Protein AF-A0A821JCV1-F1 (afdb_monomer)

pLDDT: mean 88.04, std 9.83, range [36.09, 97.56]

Secondary structure (DSSP, 8-state):
----TT-HHHHHHHHHHTHHHHHHHHHHHHHT-S---EE--EEESSSHIIIIIHHHHHHHHHHH-TTSEEEEEEEEPPTT-SSTTHHHHHHHHHHHHHHH-SEEEEEEHHHHHHHHHHHHHHTT------HHHHHHHHHHHHHHHHS-S-SSTT---HHHHHHHHH--STT--EE----S----TTTGGG----HHHHHHHHHHHHHTT-SSSSS--TT--GGG-S--BS--------SS----HHHHHHHH--GGGB-TTT--

Structure (mmCIF, N/CA/C/O backbone):
data_AF-A0A821JCV1-F1
#
_entry.id   AF-A0A821JCV1-F1
#
loop_
_atom_site.group_PDB
_atom_site.id
_atom_site.type_symbol
_atom_site.label_atom_id
_atom_site.label_alt_id
_atom_site.label_comp_id
_atom_site.label_asym_id
_atom_site.label_entity_id
_atom_site.label_seq_id
_atom_site.pdbx_PDB_ins_code
_atom_site.Cartn_x
_atom_site.Cartn_y
_atom_site.Cartn_z
_atom_site.occupancy
_atom_site.B_iso_or_equiv
_atom_site.auth_seq_id
_atom_site.auth_comp_id
_atom_site.auth_a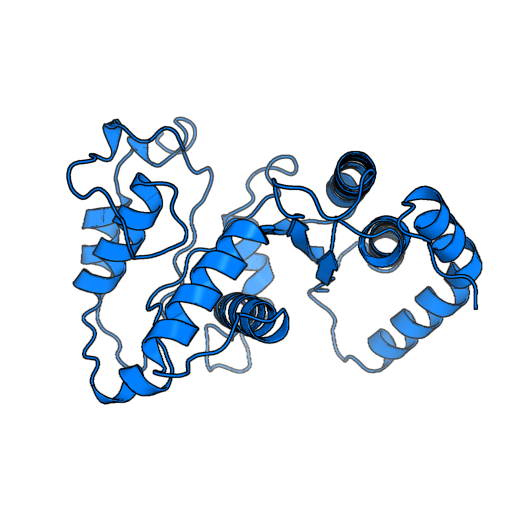sym_id
_atom_site.auth_atom_id
_atom_site.pdbx_PDB_model_num
ATOM 1 N N . ARG A 1 1 ? 26.157 -0.745 -14.560 1.00 48.41 1 ARG A N 1
ATOM 2 C CA . ARG A 1 1 ? 24.731 -0.848 -14.165 1.00 48.41 1 ARG A CA 1
ATOM 3 C C . ARG A 1 1 ? 24.144 0.552 -14.237 1.00 48.41 1 ARG A C 1
ATOM 5 O O . ARG A 1 1 ? 24.613 1.410 -13.504 1.00 48.41 1 ARG A O 1
ATOM 12 N N . LEU A 1 2 ? 23.232 0.806 -15.174 1.00 64.94 2 LEU A N 1
ATOM 13 C CA . LEU A 1 2 ? 22.561 2.102 -15.301 1.00 64.94 2 LEU A CA 1
ATOM 14 C C . LEU A 1 2 ? 21.394 2.114 -14.309 1.00 64.94 2 LEU A C 1
ATOM 16 O O . LEU A 1 2 ? 20.530 1.246 -14.372 1.00 64.94 2 LEU A O 1
ATOM 20 N N . GLY A 1 3 ? 21.417 3.032 -13.346 1.00 78.25 3 GLY A N 1
ATOM 21 C CA . GLY A 1 3 ? 20.267 3.279 -12.477 1.00 78.25 3 GLY A CA 1
ATOM 22 C C . GLY A 1 3 ? 19.250 4.175 -13.181 1.00 78.25 3 GLY A C 1
ATOM 23 O O . GLY A 1 3 ? 19.616 4.949 -14.061 1.00 78.25 3 GLY A O 1
ATOM 24 N N . SER A 1 4 ? 17.985 4.127 -12.763 1.00 84.31 4 SER A N 1
ATOM 25 C CA . SER A 1 4 ? 16.915 4.935 -13.370 1.00 84.31 4 SER A CA 1
ATOM 26 C C . SER A 1 4 ? 16.996 6.434 -13.041 1.00 84.31 4 SER A C 1
ATOM 28 O O . SER A 1 4 ? 16.171 7.205 -13.518 1.00 84.31 4 SER A O 1
ATOM 30 N N . GLY A 1 5 ? 17.954 6.866 -12.208 1.00 87.19 5 GLY A N 1
ATOM 31 C CA . GLY A 1 5 ? 18.275 8.284 -11.983 1.00 87.19 5 GLY A CA 1
ATOM 32 C C . GLY A 1 5 ? 17.097 9.146 -11.522 1.00 87.19 5 GLY A C 1
ATOM 33 O O . GLY A 1 5 ? 16.984 10.293 -11.937 1.00 87.19 5 GLY A O 1
ATOM 34 N N . ASN A 1 6 ? 16.187 8.584 -10.722 1.00 91.19 6 ASN A N 1
ATOM 35 C CA . ASN A 1 6 ? 14.926 9.217 -10.321 1.00 91.19 6 ASN A CA 1
ATOM 36 C C . ASN A 1 6 ? 13.989 9.643 -11.469 1.00 91.19 6 ASN A C 1
ATOM 38 O O . ASN A 1 6 ? 13.057 10.404 -11.240 1.00 91.19 6 ASN A O 1
ATOM 42 N N . ASN A 1 7 ? 14.186 9.119 -12.678 1.00 94.25 7 ASN A N 1
ATOM 43 C CA . ASN A 1 7 ? 13.380 9.419 -13.854 1.00 94.25 7 ASN A CA 1
ATOM 44 C C . ASN A 1 7 ? 12.492 8.221 -14.223 1.00 94.25 7 ASN A C 1
ATOM 46 O O . ASN A 1 7 ? 12.998 7.143 -14.549 1.00 94.25 7 ASN A O 1
ATOM 50 N N . TRP A 1 8 ? 11.174 8.431 -14.202 1.00 96.88 8 TRP A N 1
ATOM 51 C CA . TRP A 1 8 ? 10.179 7.422 -14.566 1.00 96.88 8 TRP A CA 1
ATOM 52 C C . TRP A 1 8 ? 10.407 6.823 -15.959 1.00 96.88 8 TRP A C 1
ATOM 54 O O . TRP A 1 8 ? 10.463 5.605 -16.094 1.00 96.88 8 TRP A O 1
ATOM 64 N N . ALA A 1 9 ? 10.634 7.651 -16.983 1.00 96.00 9 ALA A N 1
ATOM 65 C CA . ALA A 1 9 ? 10.794 7.183 -18.361 1.00 96.00 9 ALA A CA 1
ATOM 66 C C . ALA A 1 9 ? 12.046 6.313 -18.534 1.00 96.00 9 ALA A C 1
ATOM 68 O O . ALA A 1 9 ? 12.041 5.342 -19.290 1.00 96.00 9 ALA A O 1
ATOM 69 N N . CYS A 1 10 ? 13.119 6.632 -17.802 1.00 95.31 10 CYS A N 1
ATOM 70 C CA . CYS A 1 10 ? 14.311 5.789 -17.772 1.00 95.31 10 CYS A CA 1
ATOM 71 C C . CYS A 1 10 ? 14.013 4.444 -17.101 1.00 95.31 10 CYS A C 1
ATOM 73 O O . CYS A 1 10 ? 14.400 3.412 -17.638 1.00 95.31 10 CYS A O 1
ATOM 75 N N . GLY A 1 11 ? 13.287 4.443 -15.978 1.00 95.69 11 GLY A N 1
ATOM 76 C CA . GLY A 1 11 ? 12.852 3.214 -15.313 1.00 95.69 11 GLY A CA 1
ATOM 77 C C . GLY A 1 11 ? 11.980 2.330 -16.199 1.00 95.69 11 GLY A C 1
ATOM 78 O O . GLY A 1 11 ? 12.274 1.147 -16.337 1.00 95.69 11 GLY A O 1
ATOM 79 N N . TYR A 1 12 ? 10.977 2.915 -16.849 1.00 96.50 12 TYR A N 1
ATOM 80 C CA . TYR A 1 12 ? 10.061 2.208 -17.742 1.00 96.50 12 TYR A CA 1
ATOM 81 C C . TYR A 1 12 ? 10.798 1.610 -18.951 1.00 96.50 12 TYR A C 1
ATOM 83 O O . TYR A 1 12 ? 10.677 0.423 -19.240 1.00 96.50 12 TYR A O 1
ATOM 91 N N . ARG A 1 13 ? 11.678 2.392 -19.596 1.00 96.06 13 ARG A N 1
ATOM 92 C CA . ARG A 1 13 ? 12.544 1.903 -20.683 1.00 96.06 13 ARG A CA 1
ATOM 93 C C . ARG A 1 13 ? 13.507 0.806 -20.222 1.00 96.06 13 ARG A C 1
ATOM 95 O O . ARG A 1 13 ? 13.770 -0.131 -20.964 1.00 96.06 13 ARG A O 1
ATOM 102 N N . ASN A 1 14 ? 14.078 0.924 -19.026 1.00 94.25 14 ASN A N 1
ATOM 103 C CA . ASN A 1 14 ? 14.944 -0.123 -18.483 1.00 94.25 14 ASN A CA 1
ATOM 104 C C . ASN A 1 14 ? 14.154 -1.410 -18.212 1.00 94.25 14 ASN A C 1
ATOM 106 O O . ASN A 1 14 ? 14.716 -2.491 -18.357 1.00 94.25 14 ASN A O 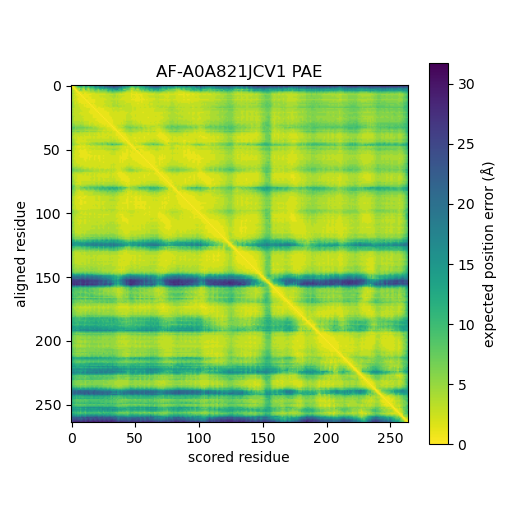1
ATOM 110 N N . GLY A 1 15 ? 12.872 -1.289 -17.851 1.00 93.62 15 GLY A N 1
ATOM 111 C CA . GLY A 1 15 ? 11.939 -2.407 -17.749 1.00 93.62 15 GLY A CA 1
ATOM 112 C C . GLY A 1 15 ? 11.782 -3.142 -19.067 1.00 93.62 15 GLY A C 1
ATOM 113 O O . GLY A 1 15 ? 12.030 -4.341 -19.100 1.00 93.62 15 GLY A O 1
ATOM 114 N N . SER A 1 16 ? 11.500 -2.428 -20.159 1.00 94.38 16 SER A N 1
ATOM 115 C CA . SER A 1 16 ? 11.351 -3.069 -21.471 1.00 94.38 16 SER A CA 1
ATOM 116 C C . SER A 1 16 ? 12.636 -3.714 -21.988 1.00 94.38 16 SER A C 1
ATOM 118 O O . SER A 1 16 ? 12.606 -4.788 -22.576 1.00 94.38 16 SER A O 1
ATOM 120 N N . LEU A 1 17 ? 13.800 -3.128 -21.699 1.00 94.75 17 LEU A N 1
ATOM 121 C CA . LEU A 1 17 ? 15.091 -3.753 -22.017 1.00 94.75 17 LEU A CA 1
ATOM 122 C C . LEU A 1 17 ? 15.371 -5.026 -21.200 1.00 94.75 17 LEU A C 1
ATOM 124 O O . LEU A 1 17 ? 16.215 -5.827 -21.596 1.00 94.75 17 LEU A O 1
ATOM 128 N N . ALA A 1 18 ? 14.716 -5.191 -20.051 1.00 94.25 18 ALA A N 1
ATOM 129 C CA . ALA A 1 18 ? 14.882 -6.325 -19.148 1.00 94.25 18 ALA A CA 1
ATOM 130 C C . ALA A 1 18 ? 13.646 -7.241 -19.104 1.00 94.25 18 ALA A C 1
ATOM 132 O O . ALA A 1 18 ? 13.594 -8.117 -18.241 1.00 94.25 18 ALA A O 1
ATOM 133 N N . GLU A 1 19 ? 12.682 -7.060 -20.011 1.00 95.62 19 GLU A N 1
ATOM 134 C CA . GLU A 1 19 ? 11.382 -7.740 -20.007 1.00 95.62 19 GLU A CA 1
ATOM 135 C C . GLU A 1 19 ? 11.534 -9.261 -19.938 1.00 95.62 19 GLU A C 1
ATOM 137 O O . GLU A 1 19 ? 10.986 -9.898 -19.043 1.00 95.62 19 GLU A O 1
ATOM 142 N N . GLU A 1 20 ? 12.366 -9.838 -20.808 1.00 96.50 20 GLU A N 1
ATOM 143 C CA . GLU A 1 20 ? 12.607 -11.283 -20.838 1.00 96.50 20 GLU A CA 1
ATOM 144 C C . GLU A 1 20 ? 13.161 -11.799 -19.500 1.00 96.50 20 GLU A C 1
ATOM 146 O O . GLU A 1 20 ? 12.716 -12.824 -18.990 1.00 96.50 20 GLU A O 1
ATOM 151 N N . ASN A 1 21 ? 14.076 -11.058 -18.869 1.00 96.31 21 ASN A N 1
ATOM 152 C CA . ASN A 1 21 ? 14.620 -11.435 -17.562 1.00 96.31 21 ASN A CA 1
ATOM 153 C C . ASN A 1 21 ? 13.561 -11.347 -16.453 1.00 96.31 21 ASN A C 1
ATOM 155 O O . ASN A 1 21 ? 13.543 -12.190 -15.553 1.00 96.31 21 ASN A O 1
ATOM 159 N N . ILE A 1 22 ? 12.692 -10.333 -16.509 1.00 94.88 22 ILE A N 1
ATOM 160 C CA . ILE A 1 22 ? 11.586 -10.142 -15.563 1.00 94.88 22 ILE A CA 1
ATOM 161 C C . ILE A 1 22 ? 10.587 -11.293 -15.704 1.00 94.88 22 ILE A C 1
ATOM 163 O O . ILE A 1 22 ? 10.278 -11.948 -14.710 1.00 94.88 22 ILE A O 1
ATOM 167 N N . LEU A 1 23 ? 10.136 -11.582 -16.928 1.00 96.75 23 LEU A N 1
ATOM 168 C CA . LEU A 1 23 ? 9.178 -12.649 -17.216 1.00 96.75 23 LEU A CA 1
ATOM 169 C C . LEU A 1 23 ? 9.748 -14.030 -16.896 1.00 96.75 23 LEU A C 1
ATOM 171 O O . LEU A 1 23 ? 9.056 -14.837 -16.289 1.00 96.75 23 LEU A O 1
ATOM 175 N N . ASN A 1 24 ? 11.016 -14.298 -17.220 1.00 97.25 24 ASN A N 1
ATOM 176 C CA . ASN A 1 24 ? 11.661 -15.561 -16.858 1.00 97.25 24 ASN A CA 1
ATOM 177 C C . ASN A 1 24 ? 11.751 -15.731 -15.337 1.00 97.25 24 ASN A C 1
ATOM 179 O O . ASN A 1 24 ? 11.487 -16.817 -14.825 1.00 97.25 24 ASN A O 1
ATOM 183 N N . SER A 1 25 ? 12.063 -14.659 -14.601 1.00 96.25 25 SER A N 1
ATOM 184 C CA . SER A 1 25 ? 12.076 -14.695 -13.133 1.00 96.25 25 SER A CA 1
ATOM 185 C C . SER A 1 25 ? 10.676 -14.924 -12.564 1.00 96.25 25 SER A C 1
ATOM 187 O O . SER A 1 25 ? 10.523 -15.708 -11.632 1.00 96.25 25 SER A O 1
ATOM 189 N N . LEU A 1 26 ? 9.656 -14.269 -13.130 1.00 95.12 26 LEU A N 1
ATOM 190 C CA . LEU A 1 26 ? 8.260 -14.459 -12.744 1.00 95.12 26 LEU A CA 1
ATOM 191 C C . LEU A 1 26 ? 7.828 -15.907 -12.992 1.00 95.12 26 LEU A C 1
ATOM 193 O O . LEU A 1 26 ? 7.436 -16.579 -12.047 1.00 95.12 26 LEU A O 1
ATOM 197 N N . ARG A 1 27 ? 7.972 -16.410 -14.224 1.00 95.88 27 ARG A N 1
ATOM 198 C CA . ARG A 1 27 ? 7.624 -17.786 -14.614 1.00 95.88 27 ARG A CA 1
ATOM 199 C C . ARG A 1 27 ? 8.306 -18.817 -13.733 1.00 95.88 27 ARG A C 1
ATOM 201 O O . ARG A 1 27 ? 7.635 -19.720 -13.254 1.00 95.88 27 ARG A O 1
ATOM 208 N N . TRP A 1 28 ? 9.591 -18.625 -13.431 1.00 96.56 28 TRP A N 1
ATOM 209 C CA . TRP A 1 28 ? 10.306 -19.499 -12.508 1.00 96.56 28 TRP A CA 1
ATOM 210 C C . TRP A 1 28 ? 9.614 -19.564 -11.141 1.00 96.56 28 TRP A C 1
ATOM 212 O O . TRP A 1 28 ? 9.403 -20.654 -10.626 1.00 96.56 28 TRP A O 1
ATOM 222 N N . GLN A 1 29 ? 9.190 -18.433 -10.564 1.00 94.50 29 GLN A N 1
ATOM 223 C CA . GLN A 1 29 ? 8.441 -18.447 -9.296 1.00 94.50 29 GLN A CA 1
ATOM 224 C C . GLN A 1 29 ? 7.062 -19.106 -9.443 1.00 94.50 29 GLN A C 1
ATOM 226 O O . GLN A 1 29 ? 6.638 -19.831 -8.546 1.00 94.50 29 GLN A O 1
ATOM 231 N N . LEU A 1 30 ? 6.370 -18.873 -10.562 1.00 93.69 30 LEU A N 1
ATOM 232 C CA . LEU A 1 30 ? 5.050 -19.454 -10.827 1.00 93.69 30 LEU A CA 1
ATOM 233 C C . LEU A 1 30 ? 5.110 -20.979 -10.969 1.00 93.69 30 LEU A C 1
ATOM 235 O O . LEU A 1 30 ? 4.241 -21.661 -10.444 1.00 93.69 30 LEU A O 1
ATOM 239 N N . GLU A 1 31 ? 6.143 -21.518 -11.619 1.00 94.94 31 GLU A N 1
ATOM 240 C CA . GLU A 1 31 ? 6.358 -22.966 -11.771 1.00 94.94 31 GLU A CA 1
ATOM 241 C C . GLU A 1 31 ? 6.631 -23.672 -10.434 1.00 94.94 31 GLU A C 1
ATOM 243 O O . GLU A 1 31 ? 6.354 -24.862 -10.300 1.00 94.94 31 GLU A O 1
ATOM 248 N N . HIS A 1 32 ? 7.151 -22.948 -9.438 1.00 94.25 32 HIS A N 1
ATOM 249 C CA . HIS A 1 32 ? 7.381 -23.472 -8.086 1.00 94.25 32 HIS A CA 1
ATOM 250 C C . HIS A 1 32 ? 6.154 -23.346 -7.172 1.00 94.25 32 HIS A C 1
ATOM 252 O O . HIS A 1 32 ? 6.185 -23.843 -6.045 1.00 94.25 32 HIS A O 1
ATOM 258 N N . ALA A 1 33 ? 5.092 -22.674 -7.618 1.00 89.50 33 ALA A N 1
ATOM 259 C CA . ALA A 1 33 ? 3.869 -22.501 -6.854 1.00 89.50 33 ALA A CA 1
ATOM 260 C C . ALA A 1 33 ? 2.789 -23.475 -7.341 1.00 89.50 33 ALA A C 1
ATOM 262 O O . ALA A 1 33 ? 2.448 -23.499 -8.519 1.00 89.50 33 ALA A O 1
ATOM 263 N N . ASP A 1 34 ? 2.171 -24.218 -6.419 1.00 89.44 34 ASP A N 1
ATOM 264 C CA . ASP A 1 34 ? 1.049 -25.108 -6.760 1.00 89.44 34 ASP A CA 1
ATOM 265 C C . ASP A 1 34 ? -0.159 -24.325 -7.308 1.00 89.44 34 ASP A C 1
ATOM 267 O O . ASP A 1 34 ? -0.926 -24.821 -8.136 1.00 89.44 34 ASP A O 1
ATOM 271 N N . ARG A 1 35 ? -0.350 -23.091 -6.820 1.00 85.56 35 ARG A N 1
ATOM 272 C CA . ARG A 1 35 ? -1.427 -22.182 -7.220 1.00 85.56 35 ARG A CA 1
ATOM 273 C C . ARG A 1 35 ? -1.082 -20.733 -6.877 1.00 85.56 35 ARG A C 1
ATOM 275 O O . ARG A 1 35 ? -0.617 -20.452 -5.776 1.00 85.56 35 ARG A O 1
ATOM 282 N N . VAL A 1 36 ? -1.388 -19.809 -7.791 1.00 88.38 36 VAL A N 1
ATOM 283 C CA . VAL A 1 36 ? -1.172 -18.364 -7.606 1.00 88.38 36 VAL A CA 1
ATOM 284 C C . VAL A 1 36 ? -2.485 -17.604 -7.750 1.00 88.38 36 VAL A C 1
ATOM 286 O O . VAL A 1 36 ? -2.985 -17.390 -8.854 1.00 88.38 36 VAL A O 1
ATOM 289 N N . ASP A 1 37 ? -3.037 -17.182 -6.615 1.00 85.75 37 ASP A N 1
ATOM 290 C CA . ASP A 1 37 ? -4.314 -16.460 -6.562 1.00 85.75 37 ASP A CA 1
ATOM 291 C C . ASP A 1 37 ? -4.150 -14.940 -6.603 1.00 85.75 37 ASP A C 1
ATOM 293 O O . ASP A 1 37 ? -4.924 -14.240 -7.261 1.00 85.75 37 ASP A O 1
ATOM 297 N N . THR A 1 38 ? -3.138 -14.431 -5.902 1.00 89.31 38 THR A N 1
ATOM 298 C CA . THR A 1 38 ? -2.909 -12.998 -5.723 1.00 89.31 38 THR A CA 1
ATOM 299 C C . THR A 1 38 ? -1.419 -12.710 -5.803 1.00 89.31 38 THR A C 1
ATOM 301 O O . THR A 1 38 ? -0.615 -13.400 -5.176 1.00 89.31 38 THR A O 1
ATOM 304 N N . ILE A 1 39 ? -1.049 -11.662 -6.533 1.00 93.31 39 ILE A N 1
ATOM 305 C CA . ILE A 1 39 ? 0.306 -11.108 -6.531 1.00 93.31 39 ILE A CA 1
ATOM 306 C C . ILE A 1 39 ? 0.259 -9.749 -5.837 1.00 93.31 39 ILE A C 1
ATOM 308 O O . ILE A 1 39 ? -0.679 -8.971 -6.024 1.00 93.31 39 ILE A O 1
ATOM 312 N N . LEU A 1 40 ? 1.283 -9.482 -5.021 1.00 94.19 40 LEU A N 1
ATOM 313 C CA . LEU A 1 40 ? 1.371 -8.316 -4.143 1.00 94.19 40 LEU A CA 1
ATOM 314 C C . LEU A 1 40 ? 2.585 -7.437 -4.492 1.00 94.19 40 LEU A C 1
ATOM 316 O O . LEU A 1 40 ? 3.577 -7.456 -3.758 1.00 94.19 40 LEU A O 1
ATOM 320 N N . PRO A 1 41 ? 2.576 -6.690 -5.613 1.00 95.94 41 PRO A N 1
ATOM 321 C CA . PRO A 1 41 ? 3.671 -5.780 -5.928 1.00 95.94 41 PRO A CA 1
ATOM 322 C C . PRO A 1 41 ? 3.759 -4.670 -4.875 1.00 95.94 41 PRO A C 1
ATOM 324 O O . PRO A 1 41 ? 2.747 -4.082 -4.505 1.00 95.94 41 PRO A O 1
ATOM 327 N N . ILE A 1 42 ? 4.966 -4.349 -4.409 1.00 96.44 42 ILE A N 1
ATOM 328 C CA . ILE A 1 42 ? 5.211 -3.249 -3.465 1.00 96.44 42 ILE A CA 1
ATOM 329 C C . ILE A 1 42 ? 6.179 -2.271 -4.119 1.00 96.44 42 ILE A C 1
ATOM 331 O O . ILE A 1 42 ? 7.287 -2.655 -4.498 1.00 96.44 42 ILE A O 1
ATOM 335 N N . LEU A 1 43 ? 5.774 -1.009 -4.257 1.00 96.00 43 LEU A N 1
ATOM 336 C CA . LEU A 1 43 ? 6.556 -0.005 -4.973 1.00 96.00 43 LEU A CA 1
ATOM 337 C C . LEU A 1 43 ? 6.457 1.394 -4.357 1.00 96.00 43 LEU A C 1
ATOM 339 O O . LEU A 1 43 ? 5.478 1.755 -3.710 1.00 96.00 43 LEU A O 1
ATOM 343 N N . SER A 1 44 ? 7.497 2.199 -4.573 1.00 95.75 44 SER A N 1
ATOM 344 C CA . SER A 1 44 ? 7.533 3.615 -4.193 1.00 95.75 44 SER A CA 1
ATOM 345 C C . SER A 1 44 ? 7.297 4.495 -5.414 1.00 95.75 44 SER A C 1
ATOM 347 O O . SER A 1 44 ? 7.892 4.267 -6.469 1.00 95.75 44 SER A O 1
ATOM 349 N N . LEU A 1 45 ? 6.475 5.531 -5.252 1.00 96.00 45 LEU A N 1
ATOM 350 C CA . LEU A 1 45 ? 6.141 6.474 -6.319 1.00 96.00 45 LEU A CA 1
ATOM 351 C C . LEU A 1 45 ? 7.192 7.582 -6.515 1.00 96.00 45 LEU A C 1
ATOM 353 O O . LEU A 1 45 ? 7.208 8.238 -7.556 1.00 96.00 45 LEU A O 1
ATOM 357 N N . ALA A 1 46 ? 8.084 7.791 -5.541 1.00 91.44 46 ALA A N 1
ATOM 358 C CA . ALA A 1 46 ? 9.024 8.913 -5.538 1.00 91.44 46 ALA A CA 1
ATOM 359 C C . ALA A 1 46 ? 10.155 8.760 -6.572 1.00 91.44 46 ALA A C 1
ATOM 361 O O . ALA A 1 46 ? 10.463 9.685 -7.329 1.00 91.44 46 ALA A O 1
ATOM 362 N N . GLY A 1 47 ? 10.795 7.587 -6.598 1.00 90.62 47 GLY A N 1
ATOM 363 C CA . GLY A 1 47 ? 12.008 7.316 -7.379 1.00 90.62 47 GLY A CA 1
ATOM 364 C C . GLY A 1 47 ? 11.731 6.662 -8.730 1.00 90.62 47 GLY A C 1
ATOM 365 O O . GLY A 1 47 ? 10.688 6.065 -8.935 1.00 90.62 47 GLY A O 1
ATOM 366 N N . GLY A 1 48 ? 12.690 6.700 -9.657 1.00 89.81 48 GLY A N 1
ATOM 367 C CA . GLY A 1 48 ? 12.504 6.250 -11.049 1.00 89.81 48 GLY A CA 1
ATOM 368 C C . GLY A 1 48 ? 12.446 4.729 -11.226 1.00 89.81 48 GLY A C 1
ATOM 369 O O . GLY A 1 48 ? 11.819 4.239 -12.158 1.00 89.81 48 GLY A O 1
ATOM 370 N N . THR A 1 49 ? 13.082 3.968 -10.332 1.00 94.31 49 THR A N 1
ATOM 371 C CA . THR A 1 49 ? 13.034 2.498 -10.364 1.00 94.31 49 THR A CA 1
ATOM 372 C C . THR A 1 49 ? 11.715 1.984 -9.796 1.00 94.31 49 THR A C 1
ATOM 374 O O . THR A 1 49 ? 11.004 1.263 -10.480 1.00 94.31 49 THR A O 1
ATOM 377 N N . GLY A 1 50 ? 11.349 2.388 -8.574 1.00 93.19 50 GLY A N 1
ATOM 378 C CA . GLY A 1 50 ? 10.086 1.961 -7.961 1.00 93.19 50 GLY A CA 1
ATOM 379 C C . GLY A 1 50 ? 8.866 2.382 -8.782 1.00 93.19 50 GLY A C 1
ATOM 380 O O . GLY A 1 50 ? 7.952 1.590 -8.961 1.00 93.19 50 GLY A O 1
ATOM 381 N N . SER A 1 51 ? 8.895 3.591 -9.343 1.00 94.94 51 SER A N 1
ATOM 382 C CA . SER A 1 51 ? 7.792 4.141 -10.129 1.00 94.94 51 SER A CA 1
ATOM 383 C C . SER A 1 51 ? 7.778 3.583 -11.564 1.00 94.94 51 SER A C 1
ATOM 385 O O . SER A 1 51 ? 6.894 2.812 -11.918 1.00 94.94 51 SER A O 1
ATOM 387 N N . GLY A 1 52 ? 8.796 3.892 -12.375 1.00 96.38 52 GLY A N 1
ATOM 388 C CA . GLY A 1 52 ? 8.853 3.552 -13.801 1.00 96.38 52 GLY A CA 1
ATOM 389 C C . GLY A 1 52 ? 9.043 2.068 -14.092 1.00 96.38 52 GLY A C 1
ATOM 390 O O . GLY A 1 52 ? 8.241 1.477 -14.809 1.00 96.38 52 GLY A O 1
ATOM 391 N N . LEU A 1 53 ? 10.088 1.454 -13.524 1.00 96.25 53 LEU A N 1
ATOM 392 C CA . LEU A 1 53 ? 10.304 0.011 -13.686 1.00 96.25 53 LEU A CA 1
ATOM 393 C C . LEU A 1 53 ? 9.193 -0.777 -12.977 1.00 96.25 53 LEU A C 1
ATOM 395 O O . LEU A 1 53 ? 8.705 -1.753 -13.532 1.00 96.25 53 LEU A O 1
ATOM 399 N N . GLY A 1 54 ? 8.766 -0.345 -11.785 1.00 96.56 54 GLY A N 1
ATOM 400 C CA . GLY A 1 54 ? 7.673 -0.993 -11.057 1.00 96.56 54 GLY A CA 1
ATOM 401 C C . GLY A 1 54 ? 6.350 -0.985 -11.826 1.00 96.56 54 GLY A C 1
ATOM 402 O O . GLY A 1 54 ? 5.713 -2.028 -11.913 1.00 96.56 54 GLY A O 1
ATOM 403 N N . ALA A 1 55 ? 5.971 0.141 -12.443 1.00 97.31 55 ALA A N 1
ATOM 404 C CA . ALA A 1 55 ? 4.789 0.217 -13.305 1.00 97.31 55 ALA A CA 1
ATOM 405 C C . ALA A 1 55 ? 4.866 -0.793 -14.458 1.00 97.31 55 ALA A C 1
ATOM 407 O O . ALA A 1 55 ? 3.932 -1.565 -14.648 1.00 97.31 55 ALA A O 1
ATOM 408 N N . TYR A 1 56 ? 6.002 -0.835 -15.162 1.00 97.44 56 TYR A N 1
ATOM 409 C CA . TYR A 1 56 ? 6.213 -1.765 -16.270 1.00 97.44 56 TYR A CA 1
ATOM 410 C C . TYR A 1 56 ? 6.139 -3.233 -15.826 1.00 97.44 56 TYR A C 1
ATOM 412 O O . TYR A 1 56 ? 5.483 -4.049 -16.461 1.00 97.44 56 TYR A O 1
ATOM 420 N N . VAL A 1 57 ? 6.753 -3.576 -14.688 1.00 97.19 57 VAL A N 1
ATOM 421 C CA . VAL A 1 57 ? 6.679 -4.936 -14.130 1.00 97.19 57 VAL A CA 1
ATOM 422 C C . VAL A 1 57 ? 5.231 -5.330 -13.832 1.00 97.19 57 VAL A C 1
ATOM 424 O O . VAL A 1 57 ? 4.841 -6.452 -14.136 1.00 97.19 57 VAL A O 1
ATOM 427 N N . VAL A 1 58 ? 4.423 -4.430 -13.261 1.00 97.38 58 VAL A N 1
ATOM 428 C CA . VAL A 1 58 ? 3.005 -4.714 -12.976 1.00 97.38 58 VAL A CA 1
ATOM 429 C C . VAL A 1 58 ? 2.206 -4.941 -14.263 1.00 97.38 58 VAL A C 1
ATOM 431 O O . VAL A 1 58 ? 1.325 -5.798 -14.274 1.00 97.38 58 VAL A O 1
ATOM 434 N N . GLU A 1 59 ? 2.524 -4.231 -15.347 1.00 97.25 59 GLU A N 1
ATOM 435 C CA . GLU A 1 59 ? 1.937 -4.473 -16.674 1.00 97.25 59 GLU A CA 1
ATOM 436 C C . GLU A 1 59 ? 2.299 -5.856 -17.209 1.00 97.25 59 GLU A C 1
ATOM 438 O O . GLU A 1 59 ? 1.402 -6.640 -17.503 1.00 97.25 59 GLU A O 1
ATOM 443 N N . CYS A 1 60 ? 3.587 -6.211 -17.214 1.00 96.44 60 CYS A N 1
ATOM 444 C CA . CYS A 1 60 ? 4.031 -7.540 -17.636 1.00 96.44 60 CYS A CA 1
ATOM 445 C C . CYS A 1 60 ? 3.371 -8.660 -16.819 1.00 96.44 60 CYS A C 1
ATOM 447 O O . CYS A 1 60 ? 2.976 -9.686 -17.367 1.00 96.44 60 CYS A O 1
ATOM 449 N N . VAL A 1 61 ? 3.231 -8.473 -15.500 1.00 96.31 61 VAL A N 1
ATOM 450 C CA . VAL A 1 61 ? 2.548 -9.443 -14.633 1.00 96.31 61 VAL A CA 1
ATOM 451 C C . VAL A 1 61 ? 1.069 -9.559 -15.003 1.00 96.31 61 VAL A C 1
ATOM 453 O O . VAL A 1 61 ? 0.548 -10.672 -15.029 1.00 96.31 61 VAL A O 1
ATOM 456 N N . ARG A 1 62 ? 0.382 -8.446 -15.293 1.00 95.94 62 ARG A N 1
ATOM 457 C CA . ARG A 1 62 ? -1.020 -8.472 -15.735 1.00 95.94 62 ARG A CA 1
ATOM 458 C C . ARG A 1 62 ? -1.178 -9.212 -17.064 1.00 95.94 62 ARG A C 1
ATOM 460 O O . ARG A 1 62 ? -2.129 -9.980 -17.198 1.00 95.94 62 ARG A O 1
ATOM 467 N N . ASP A 1 63 ? -0.266 -9.000 -18.005 1.00 95.56 63 ASP A N 1
ATOM 468 C CA . ASP A 1 63 ? -0.307 -9.649 -19.317 1.00 95.56 63 ASP A CA 1
ATOM 469 C C . ASP A 1 63 ? -0.055 -11.163 -19.215 1.00 95.56 63 ASP A C 1
ATOM 471 O O . ASP A 1 63 ? -0.760 -11.952 -19.846 1.00 95.56 63 ASP A O 1
ATOM 475 N N . GLU A 1 64 ? 0.894 -11.586 -18.373 1.00 94.81 64 GLU A N 1
ATOM 476 C CA . GLU A 1 64 ? 1.210 -13.004 -18.150 1.00 94.81 64 GLU A CA 1
ATOM 477 C C . GLU A 1 64 ? 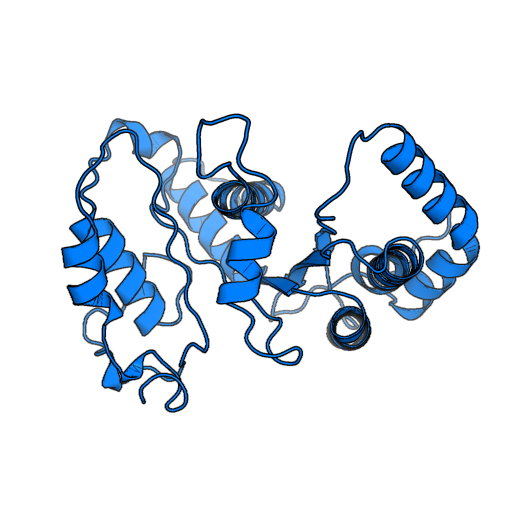0.130 -13.719 -17.311 1.00 94.81 64 GLU A C 1
ATOM 479 O O . GLU A 1 64 ? -0.187 -14.887 -17.545 1.00 94.81 64 GLU A O 1
ATOM 484 N N . LEU A 1 65 ? -0.465 -13.021 -16.334 1.00 93.44 65 LEU A N 1
ATOM 485 C CA . LEU A 1 65 ? -1.455 -13.555 -15.393 1.00 93.44 65 LEU A CA 1
ATOM 486 C C . LEU A 1 65 ? -2.750 -12.726 -15.378 1.00 93.44 65 LEU A C 1
ATOM 488 O O . LEU A 1 65 ? -3.105 -12.117 -14.362 1.00 93.44 65 LEU A O 1
ATOM 492 N N . PRO A 1 66 ? -3.545 -12.760 -16.462 1.00 92.19 66 PRO A N 1
ATOM 493 C CA . PRO A 1 66 ? -4.729 -11.914 -16.594 1.00 92.19 66 PRO A CA 1
ATOM 494 C C . PRO A 1 66 ? -5.832 -12.238 -15.579 1.00 92.19 66 PRO A C 1
ATOM 496 O O . PRO A 1 66 ? -6.672 -11.386 -15.303 1.00 92.19 66 PRO A O 1
ATOM 499 N N . ARG A 1 67 ? -5.846 -13.457 -15.021 1.00 89.12 67 ARG A N 1
ATOM 500 C CA . ARG A 1 67 ? -6.874 -13.926 -14.072 1.00 89.12 67 ARG A CA 1
ATOM 501 C C . ARG A 1 67 ? -6.483 -13.788 -12.602 1.00 89.12 67 ARG A C 1
ATOM 503 O O . ARG A 1 67 ? -7.357 -13.916 -11.751 1.00 89.12 67 ARG A O 1
ATOM 510 N N . SER A 1 68 ? -5.202 -13.588 -12.300 1.00 90.00 68 SER A N 1
ATOM 511 C CA . SER A 1 68 ? -4.747 -13.441 -10.917 1.00 90.00 68 SER A CA 1
ATOM 512 C C . SER A 1 68 ? -5.076 -12.041 -10.408 1.00 90.00 68 SER A C 1
ATOM 514 O O . SER A 1 68 ? -5.061 -11.069 -11.170 1.00 90.00 68 SER A O 1
ATOM 516 N N . PHE A 1 69 ? -5.366 -11.935 -9.113 1.00 91.12 69 PHE A N 1
ATOM 517 C CA . PHE A 1 69 ? -5.655 -10.648 -8.495 1.00 91.12 69 PHE A CA 1
ATOM 518 C C . PHE A 1 69 ? -4.352 -9.867 -8.269 1.00 91.12 69 PHE A C 1
ATOM 520 O O . PHE A 1 69 ? -3.405 -10.398 -7.683 1.00 91.12 69 PHE A O 1
ATOM 527 N N . LEU A 1 70 ? -4.293 -8.605 -8.700 1.00 94.56 70 LEU A N 1
ATOM 528 C CA . LEU A 1 70 ? -3.148 -7.715 -8.478 1.00 94.56 70 LEU A CA 1
ATOM 529 C C . LEU A 1 70 ? -3.482 -6.639 -7.450 1.00 94.56 70 LEU A C 1
ATOM 531 O O . LEU A 1 70 ? -4.085 -5.612 -7.773 1.00 94.56 70 LEU A O 1
ATOM 535 N N . LEU A 1 71 ? -3.038 -6.869 -6.214 1.00 94.50 71 LEU A N 1
ATOM 536 C CA . LEU A 1 71 ? -3.126 -5.910 -5.117 1.00 94.50 71 LEU A CA 1
ATOM 537 C C . LEU A 1 71 ? -1.770 -5.226 -4.945 1.00 94.50 71 LEU A C 1
ATOM 539 O O . LEU A 1 71 ? -0.861 -5.760 -4.313 1.00 94.50 71 LEU A O 1
ATOM 543 N N . THR A 1 72 ? -1.636 -4.036 -5.520 1.00 96.62 72 THR A N 1
ATOM 544 C CA . THR A 1 72 ? -0.372 -3.299 -5.523 1.00 96.62 72 THR A CA 1
ATOM 545 C C . THR A 1 72 ? -0.309 -2.336 -4.342 1.00 96.62 72 THR A C 1
ATOM 547 O O . THR A 1 72 ? -1.149 -1.454 -4.188 1.00 96.62 72 THR A O 1
ATOM 550 N N . THR A 1 73 ? 0.719 -2.460 -3.515 1.00 97.19 73 THR A N 1
ATOM 551 C CA . THR A 1 73 ? 1.007 -1.516 -2.436 1.00 97.19 73 THR A CA 1
ATOM 552 C C . THR A 1 73 ? 1.879 -0.384 -2.960 1.00 97.19 73 THR A C 1
ATOM 554 O O . THR A 1 73 ? 2.991 -0.615 -3.440 1.00 97.19 73 THR A O 1
ATOM 557 N N . ILE A 1 74 ? 1.392 0.849 -2.835 1.00 97.44 74 ILE A N 1
ATOM 558 C CA . ILE A 1 74 ? 2.092 2.061 -3.251 1.00 97.44 74 ILE A CA 1
ATOM 559 C C . ILE A 1 74 ? 2.486 2.914 -2.046 1.00 97.44 74 ILE A C 1
ATOM 561 O O . ILE A 1 74 ? 1.678 3.185 -1.157 1.00 97.44 74 ILE A O 1
ATOM 565 N N . VAL A 1 75 ? 3.739 3.365 -2.045 1.00 97.19 75 VAL A N 1
ATOM 566 C CA . VAL A 1 75 ? 4.259 4.334 -1.075 1.00 97.19 75 VAL A CA 1
ATOM 567 C C . VAL A 1 75 ? 4.360 5.703 -1.741 1.00 97.19 75 VAL A C 1
ATOM 569 O O . VAL A 1 75 ? 5.189 5.916 -2.634 1.00 97.19 75 VAL A O 1
ATOM 572 N N . VAL A 1 76 ? 3.486 6.613 -1.321 1.00 96.31 76 VAL A N 1
ATOM 573 C CA . VAL A 1 76 ? 3.394 7.999 -1.790 1.00 96.31 76 VAL A CA 1
ATOM 574 C C . VAL A 1 76 ? 4.541 8.819 -1.177 1.00 96.31 76 VAL A C 1
ATOM 576 O O . VAL A 1 76 ? 4.801 8.672 0.023 1.00 96.31 76 VAL A O 1
ATOM 579 N N . PRO A 1 77 ? 5.239 9.661 -1.970 1.00 96.00 77 PRO A N 1
ATOM 580 C CA . PRO A 1 77 ? 6.339 10.495 -1.483 1.00 96.00 77 PRO A CA 1
ATOM 581 C C . PRO A 1 77 ? 5.902 11.478 -0.396 1.00 96.00 77 PRO A C 1
ATOM 583 O O . PRO A 1 77 ? 4.722 11.806 -0.284 1.00 96.00 77 PRO A O 1
ATOM 586 N N . TYR A 1 78 ? 6.872 12.028 0.337 1.00 95.62 78 TYR A N 1
ATOM 587 C CA . TYR A 1 78 ? 6.616 13.160 1.228 1.00 95.62 78 TYR A CA 1
ATOM 588 C C . TYR A 1 78 ? 6.037 14.360 0.470 1.00 95.62 78 TYR A C 1
ATOM 590 O O . TYR A 1 78 ? 6.543 14.773 -0.582 1.00 95.62 78 TYR A O 1
ATOM 598 N N . THR A 1 79 ? 5.041 14.995 1.080 1.00 92.69 79 THR A N 1
ATOM 599 C CA . THR A 1 79 ? 4.427 16.240 0.605 1.00 92.69 79 THR A CA 1
ATOM 600 C C . THR A 1 79 ? 5.452 17.376 0.541 1.00 92.69 79 THR A C 1
ATOM 602 O O . THR A 1 79 ? 5.372 18.239 -0.332 1.00 92.69 79 THR A O 1
ATOM 605 N N . SER A 1 80 ? 6.462 17.356 1.421 1.00 92.06 80 SER A N 1
ATOM 606 C CA . SER A 1 80 ? 7.574 18.316 1.418 1.00 92.06 80 SER A CA 1
ATOM 607 C C . SER A 1 80 ? 8.538 18.156 0.237 1.00 92.06 80 SER A C 1
ATOM 609 O O . SER A 1 80 ? 9.333 19.059 -0.015 1.00 92.06 80 SER A O 1
ATOM 611 N N . GLY A 1 81 ? 8.491 17.024 -0.469 1.00 88.56 81 GLY A N 1
ATOM 612 C CA . GLY A 1 81 ? 9.410 16.699 -1.555 1.00 88.56 81 GLY A CA 1
ATOM 613 C C . GLY A 1 81 ? 10.617 15.860 -1.125 1.00 88.56 81 GLY A C 1
ATOM 614 O O . GLY A 1 81 ? 11.310 16.180 -0.164 1.00 88.56 81 GLY A O 1
ATOM 615 N N . GLU A 1 82 ? 10.887 14.805 -1.892 1.00 88.75 82 GLU A N 1
ATOM 616 C CA . GLU A 1 82 ? 12.090 13.957 -1.864 1.00 88.75 82 GLU A CA 1
ATOM 617 C C . GLU A 1 82 ? 12.937 14.167 -3.122 1.00 88.75 82 GLU A C 1
ATOM 619 O O . GLU A 1 82 ? 14.166 14.204 -3.083 1.00 88.75 82 GLU A O 1
ATOM 624 N N . VAL A 1 83 ? 12.256 14.299 -4.264 1.00 90.94 83 VAL A N 1
ATOM 625 C CA . VAL A 1 83 ? 12.850 14.465 -5.588 1.00 90.94 83 VAL A CA 1
ATOM 626 C C . VAL A 1 83 ? 12.044 15.506 -6.356 1.00 90.94 83 VAL A C 1
ATOM 628 O O . VAL A 1 83 ? 10.817 15.471 -6.366 1.00 90.94 83 VAL A O 1
ATOM 631 N N . VAL A 1 84 ? 12.731 16.381 -7.092 1.00 91.75 84 VAL A N 1
ATOM 632 C CA . VAL A 1 84 ? 12.114 17.436 -7.919 1.00 91.75 84 VAL A CA 1
ATOM 633 C C . VAL A 1 84 ? 11.063 16.894 -8.903 1.00 91.75 84 VAL A C 1
ATOM 635 O O . VAL A 1 84 ? 10.064 17.553 -9.170 1.00 91.75 84 VAL A O 1
ATOM 638 N N . VAL A 1 85 ? 11.259 15.680 -9.428 1.00 94.00 85 VAL A N 1
ATOM 639 C CA . VAL A 1 85 ? 10.366 15.050 -10.418 1.00 94.00 85 VAL A CA 1
ATOM 640 C C . VAL A 1 85 ? 9.353 14.068 -9.813 1.00 94.00 85 VAL A C 1
ATOM 642 O O . VAL A 1 85 ? 8.645 13.393 -10.559 1.00 94.00 85 VAL A O 1
ATOM 645 N N . GLN A 1 86 ? 9.231 13.986 -8.482 1.00 94.94 86 GLN A N 1
ATOM 646 C CA . GLN A 1 86 ? 8.388 12.978 -7.820 1.00 94.94 86 GLN A CA 1
ATOM 647 C C . GLN A 1 86 ? 6.910 13.047 -8.228 1.00 94.94 86 GLN A C 1
ATOM 649 O O . GLN A 1 86 ? 6.246 12.017 -8.304 1.00 94.94 86 GLN A O 1
ATOM 654 N N . ASN A 1 87 ? 6.394 14.245 -8.525 1.00 94.94 87 ASN A N 1
ATOM 655 C CA . ASN A 1 87 ? 4.994 14.427 -8.910 1.00 94.94 87 ASN A CA 1
ATOM 656 C C . ASN A 1 87 ? 4.724 13.814 -10.292 1.00 94.94 87 ASN A C 1
ATOM 658 O O . ASN A 1 87 ? 3.700 13.165 -10.484 1.00 94.94 87 ASN A O 1
ATOM 662 N N . TYR A 1 88 ? 5.672 13.953 -11.226 1.00 96.31 88 TYR A N 1
ATOM 663 C CA . TYR A 1 88 ? 5.604 13.302 -12.536 1.00 96.31 88 TYR A CA 1
ATOM 664 C C . TYR A 1 88 ? 5.720 11.785 -12.402 1.00 96.31 88 TYR A C 1
ATOM 666 O O . TYR A 1 88 ? 4.908 11.059 -12.971 1.00 96.31 88 TYR A O 1
ATOM 674 N N . ASN A 1 89 ? 6.681 11.312 -11.602 1.00 96.56 89 ASN A N 1
ATOM 675 C CA . ASN A 1 89 ? 6.861 9.885 -11.339 1.00 96.56 89 ASN A CA 1
ATOM 676 C C . ASN A 1 89 ? 5.590 9.259 -10.742 1.00 96.56 89 ASN A C 1
ATOM 678 O O . ASN A 1 89 ? 5.146 8.208 -11.204 1.00 96.56 89 ASN A O 1
ATOM 682 N N . SER A 1 90 ? 4.975 9.934 -9.766 1.00 96.50 90 SER A N 1
ATOM 683 C CA . SER A 1 90 ? 3.751 9.481 -9.101 1.00 96.50 90 SER A CA 1
ATOM 684 C C . SER A 1 90 ? 2.563 9.458 -10.057 1.00 96.50 90 SER A C 1
ATOM 686 O O . SER A 1 90 ? 1.881 8.442 -10.142 1.00 96.50 90 SER A O 1
ATOM 688 N N . LEU A 1 91 ? 2.338 10.539 -10.814 1.00 96.75 91 LEU A N 1
ATOM 689 C CA . LEU A 1 91 ? 1.207 10.643 -11.737 1.00 96.75 91 LEU A CA 1
ATOM 690 C C . LEU A 1 91 ? 1.274 9.597 -12.856 1.00 96.75 91 LEU A C 1
ATOM 692 O O . LEU A 1 91 ? 0.283 8.915 -13.112 1.00 96.75 91 LEU A O 1
ATOM 696 N N . LEU A 1 92 ? 2.438 9.446 -13.498 1.00 97.25 92 LEU A N 1
ATOM 697 C CA . LEU A 1 92 ? 2.624 8.462 -14.568 1.00 97.25 92 LEU A CA 1
ATOM 698 C C . LEU A 1 92 ? 2.435 7.043 -14.029 1.00 97.25 92 LEU A C 1
ATOM 700 O O . LEU A 1 92 ? 1.653 6.273 -14.576 1.00 97.25 92 LEU A O 1
ATOM 704 N N . THR A 1 93 ? 3.060 6.720 -12.898 1.00 97.56 93 THR A N 1
ATOM 705 C CA . THR A 1 93 ? 2.913 5.396 -12.274 1.00 97.56 93 THR A CA 1
ATOM 706 C C . THR A 1 93 ? 1.470 5.095 -11.915 1.00 97.56 93 THR A C 1
ATOM 708 O O . THR A 1 93 ? 0.979 4.027 -12.259 1.00 97.56 93 THR A O 1
ATOM 711 N N . LEU A 1 94 ? 0.761 6.036 -11.284 1.00 96.75 94 LEU A N 1
ATOM 712 C CA . LEU A 1 94 ? -0.653 5.863 -10.965 1.00 96.75 94 LEU A CA 1
ATOM 713 C C . LEU A 1 94 ? -1.489 5.635 -12.226 1.00 96.75 94 LEU A C 1
ATOM 715 O O . LEU A 1 94 ? -2.320 4.737 -12.223 1.00 96.75 94 LEU A O 1
ATOM 719 N N . SER A 1 95 ? -1.244 6.376 -13.311 1.00 96.12 95 SER A N 1
ATOM 720 C CA . SER A 1 95 ? -1.958 6.183 -14.580 1.00 96.12 95 SER A CA 1
ATOM 721 C C . SER A 1 95 ? -1.827 4.750 -15.107 1.00 96.12 95 SER A C 1
ATOM 723 O O . SER A 1 95 ? -2.829 4.144 -15.484 1.00 96.12 95 SER A O 1
ATOM 725 N N . HIS A 1 96 ? -0.615 4.191 -15.098 1.00 96.81 96 HIS A N 1
ATOM 726 C CA . HIS A 1 96 ? -0.363 2.814 -15.533 1.00 96.81 96 HIS A CA 1
ATOM 727 C C . HIS A 1 96 ? -0.966 1.789 -14.555 1.00 96.81 96 HIS A C 1
ATOM 729 O O . HIS A 1 96 ? -1.706 0.890 -14.954 1.00 96.81 96 HIS A O 1
ATOM 735 N N . LEU A 1 97 ? -0.763 1.973 -13.247 1.00 96.88 97 LEU A N 1
ATOM 736 C CA . LEU A 1 97 ? -1.308 1.076 -12.224 1.00 96.88 97 LEU A CA 1
ATOM 737 C C . LEU A 1 97 ? -2.840 1.052 -12.197 1.00 96.88 97 LEU A C 1
ATOM 739 O O . LEU A 1 97 ? -3.419 0.003 -11.939 1.00 96.88 97 LEU A O 1
ATOM 743 N N . TYR A 1 98 ? -3.510 2.168 -12.486 1.00 94.81 98 TYR A N 1
ATOM 744 C CA . TYR A 1 98 ? -4.971 2.210 -12.563 1.00 94.81 98 TYR A CA 1
ATOM 745 C C . TYR A 1 98 ? -5.534 1.320 -13.677 1.00 94.81 98 TYR A C 1
ATOM 747 O O . TYR A 1 98 ? -6.649 0.813 -13.531 1.00 94.81 98 TYR A O 1
ATOM 755 N N . HIS A 1 99 ? -4.783 1.100 -14.758 1.00 93.19 99 HIS A N 1
ATOM 756 C CA . HIS A 1 99 ? -5.182 0.188 -15.830 1.00 93.19 99 HIS A CA 1
ATOM 757 C C . HIS A 1 99 ? -4.862 -1.269 -15.476 1.00 93.19 99 HIS A C 1
ATOM 759 O O . HIS A 1 99 ? -5.697 -2.140 -15.707 1.00 93.19 99 HIS A O 1
ATOM 765 N N . SER A 1 100 ? -3.709 -1.522 -14.853 1.00 95.06 100 SER A N 1
ATOM 766 C CA . SER A 1 100 ? -3.167 -2.884 -14.723 1.00 95.06 100 SER A CA 1
ATOM 767 C C . SER A 1 100 ? -3.437 -3.559 -13.372 1.00 95.06 100 SER A C 1
ATOM 769 O O . SER A 1 100 ? -3.642 -4.772 -13.326 1.00 95.06 100 SER A O 1
ATOM 771 N N . ALA A 1 101 ? -3.476 -2.814 -12.264 1.00 95.56 101 ALA A N 1
ATOM 772 C CA . ALA A 1 101 ? -3.750 -3.357 -10.929 1.00 95.56 101 ALA A CA 1
ATOM 773 C C . ALA A 1 101 ? -5.260 -3.445 -10.654 1.00 95.56 101 ALA A C 1
ATOM 775 O O . ALA A 1 101 ? -6.023 -2.603 -11.127 1.00 95.56 101 ALA A O 1
ATOM 776 N N . ASP A 1 102 ? -5.703 -4.422 -9.861 1.00 94.50 102 ASP A N 1
ATOM 777 C CA . ASP A 1 102 ? -7.111 -4.534 -9.444 1.00 94.50 102 ASP A CA 1
ATOM 778 C C . ASP A 1 102 ? -7.414 -3.632 -8.248 1.00 94.50 102 ASP A C 1
ATOM 780 O O . ASP A 1 102 ? -8.477 -3.017 -8.174 1.00 94.50 102 ASP A O 1
ATOM 784 N N . ALA A 1 103 ? -6.449 -3.509 -7.338 1.00 94.81 103 ALA A N 1
ATOM 785 C CA . ALA A 1 103 ? -6.555 -2.712 -6.129 1.00 94.81 103 ALA A CA 1
ATOM 786 C C . ALA A 1 103 ? -5.207 -2.091 -5.758 1.00 94.81 103 ALA A C 1
ATOM 788 O O . ALA A 1 103 ? -4.143 -2.626 -6.081 1.00 94.81 103 ALA A O 1
ATOM 789 N N . LEU A 1 104 ? -5.258 -0.961 -5.055 1.00 96.06 104 LEU A N 1
ATOM 790 C CA . LEU A 1 104 ? -4.088 -0.187 -4.665 1.00 96.06 104 LEU A CA 1
ATOM 791 C C . LEU A 1 104 ? -4.125 0.126 -3.172 1.00 96.06 104 LEU A C 1
ATOM 793 O O . LEU A 1 104 ? -4.948 0.930 -2.740 1.00 96.06 104 LEU A O 1
ATOM 797 N N . PHE A 1 105 ? -3.217 -0.457 -2.387 1.00 95.06 105 PHE A N 1
ATOM 798 C CA . PHE A 1 105 ? -3.013 -0.015 -1.007 1.00 95.06 105 PHE A CA 1
ATOM 799 C C . PHE A 1 105 ? -2.159 1.239 -0.974 1.00 95.06 105 PHE A C 1
ATOM 801 O O . PHE A 1 105 ? -1.021 1.228 -1.439 1.00 95.06 105 PHE A O 1
ATOM 808 N N . VAL A 1 106 ? -2.698 2.305 -0.390 1.00 96.06 106 VAL A N 1
ATOM 809 C CA . VAL A 1 106 ? -2.017 3.596 -0.318 1.00 96.06 106 VAL A CA 1
ATOM 810 C C . VAL A 1 106 ? -1.394 3.785 1.056 1.00 96.06 106 VAL A C 1
ATOM 812 O O . VAL A 1 106 ? -2.100 3.829 2.063 1.00 96.06 106 VAL A O 1
ATOM 815 N N . PHE A 1 107 ? -0.073 3.945 1.086 1.00 96.50 107 PHE A N 1
ATOM 816 C CA . PHE A 1 107 ? 0.663 4.384 2.265 1.00 96.50 107 PHE A CA 1
ATOM 817 C C . PHE A 1 107 ? 1.376 5.699 1.971 1.00 96.50 107 PHE A C 1
ATOM 819 O O . PHE A 1 107 ? 2.026 5.844 0.940 1.00 96.50 107 PHE A O 1
ATOM 826 N N . GLU A 1 108 ? 1.284 6.653 2.889 1.00 95.69 108 GLU A N 1
ATOM 827 C CA . GLU A 1 108 ? 1.909 7.968 2.746 1.00 95.69 108 GLU A CA 1
ATOM 828 C C . GLU A 1 108 ? 3.129 8.074 3.660 1.00 95.69 108 GLU A C 1
ATOM 830 O O . GLU A 1 108 ? 3.044 7.794 4.861 1.00 95.69 108 GLU A O 1
ATOM 835 N N . ASN A 1 109 ? 4.262 8.510 3.105 1.00 95.81 109 ASN A N 1
ATOM 836 C CA . ASN A 1 109 ? 5.501 8.664 3.865 1.00 95.81 109 ASN A CA 1
ATOM 837 C C . ASN A 1 109 ? 5.352 9.640 5.044 1.00 95.81 109 ASN A C 1
ATOM 839 O O . ASN A 1 109 ? 5.866 9.358 6.125 1.00 95.81 109 ASN A O 1
ATOM 843 N N . ASP A 1 110 ? 4.595 10.731 4.883 1.00 95.06 110 ASP A N 1
ATOM 844 C CA . ASP A 1 110 ? 4.324 11.693 5.961 1.00 95.06 110 ASP A CA 1
ATOM 845 C C . ASP A 1 110 ? 3.652 11.027 7.175 1.00 95.06 110 ASP A C 1
ATOM 847 O O . ASP A 1 110 ? 4.061 11.239 8.320 1.00 95.06 110 ASP A O 1
ATOM 851 N N . ILE A 1 111 ? 2.646 10.183 6.930 1.00 94.25 111 ILE A N 1
ATOM 852 C CA . ILE A 1 111 ? 1.896 9.473 7.974 1.00 94.25 111 ILE A CA 1
ATOM 853 C C . ILE A 1 111 ? 2.759 8.385 8.609 1.00 94.25 111 ILE A C 1
ATOM 855 O O . ILE A 1 111 ? 2.842 8.302 9.835 1.00 94.25 111 ILE A O 1
ATOM 859 N N . LEU A 1 112 ? 3.436 7.574 7.791 1.00 95.06 112 LEU A N 1
ATOM 860 C CA . LEU A 1 112 ? 4.329 6.523 8.278 1.00 95.06 112 LEU A CA 1
ATOM 861 C C . LEU A 1 112 ? 5.458 7.100 9.139 1.00 95.06 112 LEU A C 1
ATOM 863 O O . LEU A 1 112 ? 5.806 6.516 10.163 1.00 95.06 112 LEU A O 1
ATOM 867 N N . GLN A 1 113 ? 6.009 8.257 8.765 1.00 94.81 113 GLN A N 1
ATOM 868 C CA . GLN A 1 113 ? 7.050 8.923 9.540 1.00 94.81 113 GLN A CA 1
ATOM 869 C C . GLN A 1 113 ? 6.507 9.463 10.868 1.00 94.81 113 GLN A C 1
ATOM 871 O O . GLN A 1 113 ? 7.165 9.314 11.897 1.00 94.81 113 GLN A O 1
ATOM 876 N N . GLN A 1 114 ? 5.322 10.081 10.877 1.00 93.31 114 GLN A N 1
ATOM 877 C CA . GLN A 1 114 ? 4.685 10.532 12.121 1.00 93.31 114 GLN A CA 1
ATOM 878 C C . GLN A 1 114 ? 4.405 9.357 13.062 1.00 93.31 114 GLN A C 1
ATOM 880 O O . GLN A 1 114 ? 4.718 9.431 14.251 1.00 93.31 114 GLN A O 1
ATOM 885 N N . TYR A 1 115 ? 3.908 8.245 12.519 1.00 93.44 115 TYR A N 1
ATOM 886 C CA . TYR A 1 115 ? 3.685 7.029 13.287 1.00 93.44 115 TYR A CA 1
ATOM 887 C C . TYR A 1 115 ? 5.007 6.460 13.832 1.00 93.44 115 TYR A C 1
ATOM 889 O O . TYR A 1 115 ? 5.139 6.204 15.029 1.00 93.44 115 TYR A O 1
ATOM 897 N N . ALA A 1 116 ? 6.045 6.347 13.002 1.00 92.88 116 ALA A N 1
ATOM 898 C CA . ALA A 1 116 ? 7.360 5.901 13.456 1.00 92.88 116 ALA A CA 1
ATOM 899 C C . ALA A 1 116 ? 7.911 6.786 14.586 1.00 92.88 116 ALA A C 1
ATOM 901 O O . ALA A 1 116 ? 8.437 6.264 15.567 1.00 92.88 116 ALA A O 1
ATOM 902 N N . LYS A 1 117 ? 7.742 8.115 14.495 1.00 91.31 117 LYS A N 1
ATOM 903 C CA . LYS A 1 117 ? 8.212 9.063 15.523 1.00 91.31 117 LYS A CA 1
ATOM 904 C C . LYS A 1 117 ? 7.528 8.807 16.857 1.00 91.31 117 LYS A C 1
ATOM 906 O O . LYS A 1 117 ? 8.201 8.776 17.884 1.00 91.31 117 LYS A O 1
ATOM 911 N N . LYS A 1 118 ? 6.218 8.573 16.819 1.00 89.62 118 LYS A N 1
ATOM 912 C CA . LYS A 1 118 ? 5.419 8.198 17.984 1.00 89.62 118 LYS A CA 1
ATOM 913 C C . LYS A 1 118 ? 5.906 6.887 18.613 1.00 89.62 118 LYS A C 1
ATOM 915 O O . LYS A 1 118 ? 6.122 6.822 19.816 1.00 89.62 118 LYS A O 1
ATOM 920 N N . LEU A 1 119 ? 6.112 5.836 17.820 1.00 89.19 119 LEU A N 1
ATOM 921 C CA . LEU A 1 119 ? 6.549 4.547 18.371 1.00 89.19 119 LEU A CA 1
ATOM 922 C C . LEU A 1 119 ? 7.959 4.609 18.968 1.00 89.19 119 LEU A C 1
ATOM 924 O O . LEU A 1 119 ? 8.213 4.004 20.010 1.00 89.19 119 LEU A O 1
ATOM 928 N N . VAL A 1 120 ? 8.870 5.348 18.329 1.00 87.94 120 VAL A N 1
ATOM 929 C CA . VAL A 1 120 ? 10.238 5.529 18.829 1.00 87.94 120 VAL A CA 1
ATOM 930 C C . VAL A 1 120 ? 10.238 6.337 20.126 1.00 87.94 120 VAL A C 1
ATOM 932 O O . VAL A 1 120 ? 10.886 5.913 21.082 1.00 87.94 120 VAL A O 1
ATOM 935 N N . SER A 1 121 ? 9.466 7.425 20.224 1.00 85.81 121 SER A N 1
ATOM 936 C CA . SER A 1 121 ? 9.397 8.208 21.466 1.00 85.81 121 SER A CA 1
ATOM 937 C C . SER A 1 121 ? 8.885 7.374 22.647 1.00 85.81 121 SER A C 1
ATOM 939 O O . SER A 1 121 ? 9.381 7.516 23.763 1.00 85.81 121 SER A O 1
ATOM 941 N N . TYR A 1 122 ? 7.972 6.432 22.402 1.00 82.62 122 TYR A N 1
ATOM 942 C CA . TYR A 1 122 ? 7.448 5.521 23.427 1.00 82.62 122 TYR A CA 1
ATOM 943 C C . TYR A 1 122 ? 8.394 4.399 23.820 1.00 82.62 122 TYR A C 1
ATOM 945 O O . TYR A 1 122 ? 8.211 3.792 24.869 1.00 82.62 122 TYR A O 1
ATOM 953 N N . SER A 1 123 ? 9.404 4.119 23.003 1.00 81.44 123 SER A N 1
ATOM 954 C CA . SER A 1 123 ? 10.434 3.132 23.333 1.00 81.44 123 SER A CA 1
ATOM 955 C C . SER A 1 123 ? 11.516 3.670 24.279 1.00 81.44 123 SER A C 1
ATOM 957 O O . SER A 1 123 ? 12.425 2.931 24.656 1.00 81.44 123 SER A O 1
ATOM 959 N N . GLY A 1 124 ? 11.464 4.966 24.620 1.00 76.56 124 GLY A N 1
ATOM 960 C CA . GLY A 1 124 ? 12.480 5.636 25.436 1.00 76.56 124 GLY A CA 1
ATOM 961 C C . GLY A 1 124 ? 13.839 5.791 24.743 1.00 76.56 124 GLY A C 1
ATOM 962 O O . GLY A 1 124 ? 14.817 6.152 25.393 1.00 76.56 124 GLY A O 1
ATOM 963 N N . ILE A 1 125 ? 13.921 5.507 23.438 1.00 79.06 125 ILE A N 1
ATOM 964 C CA . ILE A 1 125 ? 15.152 5.604 22.653 1.00 79.06 125 ILE A CA 1
ATOM 965 C C . ILE A 1 125 ? 15.245 7.005 22.044 1.00 79.06 125 ILE A C 1
ATOM 967 O O . ILE A 1 125 ? 14.437 7.373 21.192 1.00 79.06 125 ILE A O 1
ATOM 971 N N . ASP A 1 126 ? 16.277 7.758 22.423 1.00 76.88 126 ASP A N 1
ATOM 972 C CA . ASP A 1 126 ? 16.575 9.071 21.844 1.00 76.88 126 ASP A CA 1
ATOM 973 C C . ASP A 1 126 ? 17.336 8.917 20.517 1.00 76.88 126 ASP A C 1
ATOM 975 O O . ASP A 1 126 ? 18.558 9.059 20.429 1.00 76.88 126 ASP A O 1
ATOM 979 N N . ARG A 1 127 ? 16.609 8.509 19.471 1.00 84.62 127 ARG A N 1
ATOM 980 C CA . ARG A 1 127 ? 17.131 8.432 18.102 1.00 84.62 127 ARG A CA 1
ATOM 981 C C . ARG A 1 127 ? 16.137 8.983 17.095 1.00 84.62 127 ARG A C 1
ATOM 983 O O . ARG A 1 127 ? 14.925 8.930 17.293 1.00 84.62 127 ARG A O 1
ATOM 990 N N . SER A 1 128 ? 16.650 9.434 15.955 1.00 85.44 128 SER A N 1
ATOM 991 C CA . SER A 1 128 ? 15.801 9.793 14.825 1.00 85.44 128 SER A CA 1
ATOM 992 C C . SER A 1 128 ? 15.132 8.558 14.211 1.00 85.44 128 SER A C 1
ATOM 994 O O . SER A 1 128 ? 15.663 7.440 14.217 1.00 85.44 128 SER A O 1
ATOM 996 N N . THR A 1 129 ? 13.937 8.771 13.666 1.00 88.38 129 THR A N 1
ATOM 997 C CA . THR A 1 129 ? 13.221 7.762 12.885 1.00 88.38 129 THR A CA 1
ATOM 998 C C . THR A 1 129 ? 13.945 7.466 11.590 1.00 88.38 129 THR A C 1
ATOM 1000 O O . THR A 1 129 ? 14.313 8.395 10.866 1.00 88.38 129 THR A O 1
ATOM 1003 N N . ASN A 1 130 ? 14.079 6.185 11.269 1.00 90.31 130 ASN A N 1
ATOM 1004 C CA . ASN A 1 130 ? 14.658 5.733 10.014 1.00 90.31 130 ASN A CA 1
ATOM 1005 C C . ASN A 1 130 ? 13.585 5.100 9.107 1.00 90.31 130 ASN A C 1
ATOM 1007 O O . ASN A 1 130 ? 12.444 4.869 9.510 1.00 90.31 130 ASN A O 1
ATOM 1011 N N . ILE A 1 131 ? 13.966 4.792 7.866 1.00 91.56 131 ILE A N 1
ATOM 1012 C CA . ILE A 1 131 ? 13.066 4.144 6.905 1.00 91.56 131 ILE A CA 1
ATOM 1013 C C . ILE A 1 131 ? 12.690 2.710 7.315 1.00 91.56 131 ILE A C 1
ATOM 1015 O O . ILE A 1 131 ? 11.624 2.227 6.947 1.00 91.56 131 ILE A O 1
ATOM 1019 N N . HIS A 1 132 ? 13.525 2.029 8.106 1.00 93.56 132 HIS A N 1
ATOM 1020 C CA . HIS A 1 132 ? 13.205 0.694 8.614 1.00 93.56 132 HIS A CA 1
ATOM 1021 C C . HIS A 1 132 ? 12.035 0.730 9.601 1.00 93.56 132 HIS A C 1
ATOM 1023 O O . HIS A 1 132 ? 11.176 -0.140 9.537 1.00 93.56 132 HIS A O 1
ATOM 1029 N N . ASP A 1 133 ? 11.945 1.755 10.451 1.00 93.38 133 ASP A N 1
ATOM 1030 C CA . ASP A 1 133 ? 10.824 1.944 11.376 1.00 93.38 133 ASP A CA 1
ATOM 1031 C C . ASP A 1 133 ? 9.510 2.124 10.608 1.00 93.38 133 ASP A C 1
ATOM 1033 O O . ASP A 1 133 ? 8.501 1.495 10.925 1.00 93.38 133 ASP A O 1
ATOM 1037 N N . MET A 1 134 ? 9.544 2.932 9.545 1.00 94.88 134 MET A N 1
ATOM 1038 C CA . MET A 1 134 ? 8.402 3.145 8.654 1.00 94.88 134 MET A CA 1
ATOM 1039 C C . MET A 1 134 ? 8.005 1.854 7.928 1.00 94.88 134 MET A C 1
ATOM 1041 O O . MET A 1 134 ? 6.831 1.486 7.910 1.00 94.88 134 MET A O 1
ATOM 1045 N N . ASN A 1 135 ? 8.981 1.128 7.378 1.00 95.56 135 ASN A N 1
ATOM 1046 C CA . ASN A 1 135 ? 8.739 -0.136 6.685 1.00 95.56 135 ASN A CA 1
ATOM 1047 C C . ASN A 1 135 ? 8.222 -1.223 7.635 1.00 95.56 135 ASN A C 1
ATOM 1049 O O . ASN A 1 135 ? 7.392 -2.033 7.227 1.00 95.56 135 ASN A O 1
ATOM 1053 N N . ASN A 1 136 ? 8.644 -1.227 8.901 1.00 94.12 136 ASN A N 1
ATOM 1054 C CA . ASN A 1 136 ? 8.104 -2.128 9.918 1.00 94.12 136 ASN A CA 1
ATOM 1055 C C . ASN A 1 136 ? 6.615 -1.856 10.161 1.00 94.12 136 ASN A C 1
ATOM 1057 O O . ASN A 1 136 ? 5.833 -2.797 10.261 1.00 94.12 136 ASN A O 1
ATOM 1061 N N . ILE A 1 137 ? 6.202 -0.588 10.205 1.00 93.94 137 ILE A N 1
ATOM 1062 C CA . ILE A 1 137 ? 4.788 -0.202 10.336 1.00 93.94 137 ILE A CA 1
ATOM 1063 C C . ILE A 1 137 ? 3.991 -0.621 9.095 1.00 93.94 137 ILE A C 1
ATOM 1065 O O . ILE A 1 137 ? 2.965 -1.289 9.230 1.00 93.94 137 ILE A O 1
ATOM 1069 N N . LEU A 1 138 ? 4.487 -0.307 7.892 1.00 94.81 138 LEU A N 1
ATOM 1070 C CA . LEU A 1 138 ? 3.872 -0.733 6.628 1.00 94.81 138 LEU A CA 1
ATOM 1071 C C . LEU A 1 13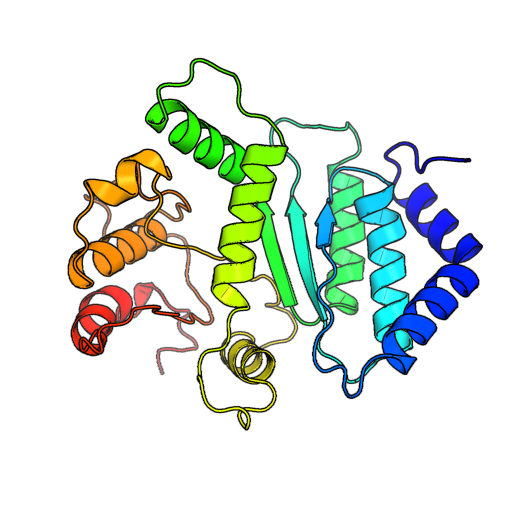8 ? 3.708 -2.257 6.577 1.00 94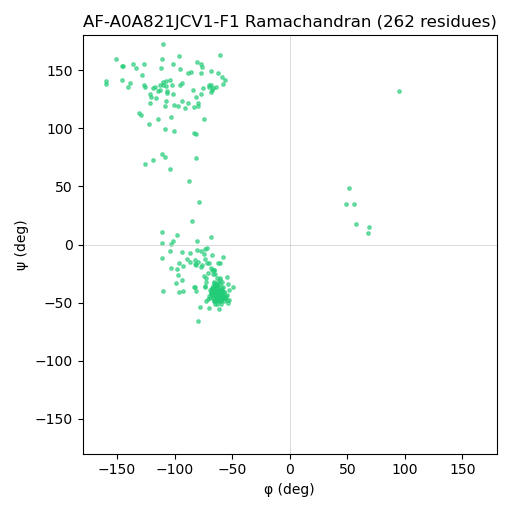.81 138 LEU A C 1
ATOM 1073 O O . LEU A 1 138 ? 2.639 -2.756 6.221 1.00 94.81 138 LEU A O 1
ATOM 1077 N N . THR A 1 139 ? 4.743 -2.996 6.980 1.00 93.75 139 THR A N 1
ATOM 1078 C CA . THR A 1 139 ? 4.734 -4.464 7.012 1.00 93.75 139 THR A CA 1
ATOM 1079 C C . THR A 1 139 ? 3.722 -4.981 8.026 1.00 93.75 139 THR A C 1
ATOM 1081 O O . THR A 1 139 ? 2.901 -5.820 7.675 1.00 93.75 139 THR A O 1
ATOM 1084 N N . ARG A 1 140 ? 3.703 -4.449 9.258 1.00 92.06 140 ARG A N 1
ATOM 1085 C CA . ARG A 1 140 ? 2.716 -4.828 10.284 1.00 92.06 140 ARG A CA 1
ATOM 1086 C C . ARG A 1 140 ? 1.286 -4.628 9.789 1.00 92.06 140 ARG A C 1
ATOM 1088 O O . ARG A 1 140 ? 0.472 -5.532 9.935 1.00 92.06 140 ARG A O 1
ATOM 1095 N N . HIS A 1 141 ? 0.988 -3.491 9.166 1.00 92.50 141 HIS A N 1
ATOM 1096 C CA . HIS A 1 141 ? -0.328 -3.217 8.593 1.00 92.50 141 HIS A CA 1
ATOM 1097 C C . HIS A 1 141 ? -0.674 -4.157 7.436 1.00 92.50 141 HIS A C 1
ATOM 1099 O O . HIS A 1 141 ? -1.747 -4.756 7.433 1.00 92.50 141 HIS A O 1
ATOM 1105 N N . SER A 1 142 ? 0.251 -4.355 6.498 1.00 91.12 142 SER A N 1
ATOM 1106 C CA . SER A 1 142 ? 0.040 -5.254 5.359 1.00 91.12 142 SER A CA 1
ATOM 1107 C C . SER A 1 142 ? -0.190 -6.692 5.834 1.00 91.12 142 SER A C 1
ATOM 1109 O O . SER A 1 142 ? -1.186 -7.314 5.483 1.00 91.12 142 SER A O 1
ATOM 1111 N N . CYS A 1 143 ? 0.646 -7.209 6.736 1.00 89.31 143 CYS A N 1
ATOM 1112 C CA . CYS A 1 143 ? 0.443 -8.517 7.358 1.00 89.31 143 CYS A CA 1
ATOM 1113 C C . CYS A 1 143 ? -0.862 -8.569 8.172 1.00 89.31 143 CYS A C 1
ATOM 1115 O O . CYS A 1 143 ? -1.561 -9.586 8.162 1.00 89.31 143 CYS A O 1
ATOM 1117 N N . SER A 1 144 ? -1.250 -7.468 8.827 1.00 88.75 144 SER A N 1
ATOM 1118 C CA . SER A 1 144 ? -2.539 -7.353 9.519 1.00 88.75 144 SER A CA 1
ATOM 1119 C C . SER A 1 144 ? -3.749 -7.484 8.586 1.00 88.75 144 SER A C 1
ATOM 1121 O O . SER A 1 144 ? -4.856 -7.703 9.063 1.00 88.75 144 SER A O 1
ATOM 1123 N N . PHE A 1 145 ? -3.574 -7.354 7.277 1.00 87.56 145 PHE A N 1
ATOM 1124 C CA . PHE A 1 145 ? -4.606 -7.659 6.292 1.00 87.56 145 PHE A CA 1
ATOM 1125 C C . PHE A 1 145 ? -4.433 -9.077 5.734 1.00 87.56 145 PHE A C 1
ATOM 1127 O O . PHE A 1 145 ? -5.397 -9.825 5.632 1.00 87.56 145 PHE A O 1
ATOM 1134 N N . LEU A 1 146 ? -3.188 -9.487 5.475 1.00 87.38 146 LEU A N 1
ATOM 1135 C CA . LEU A 1 146 ? -2.858 -10.733 4.775 1.00 87.38 146 LEU A CA 1
ATOM 1136 C C . LEU A 1 146 ? -2.921 -12.017 5.622 1.00 87.38 146 LEU A C 1
ATOM 1138 O O . LEU A 1 146 ? -2.890 -13.098 5.040 1.00 87.38 146 LEU A O 1
ATOM 1142 N N . GLN A 1 147 ? -2.962 -11.956 6.964 1.00 84.62 147 GLN A N 1
ATOM 1143 C CA . GLN A 1 147 ? -3.106 -13.208 7.738 1.00 84.62 147 GLN A CA 1
ATOM 1144 C C . GLN A 1 147 ? -4.442 -13.916 7.426 1.00 84.62 147 GLN A C 1
ATOM 1146 O O . GLN A 1 147 ? -5.449 -13.230 7.225 1.00 84.62 147 GLN A O 1
ATOM 1151 N N . PRO A 1 148 ? -4.462 -15.263 7.466 1.00 79.12 148 PRO A N 1
ATOM 1152 C CA . PRO A 1 148 ? -5.677 -16.055 7.288 1.00 79.12 148 PRO A CA 1
ATOM 1153 C C . PRO A 1 148 ? -6.776 -15.677 8.287 1.00 79.12 148 PRO A C 1
ATOM 1155 O O . PRO A 1 148 ? -6.500 -15.432 9.463 1.00 79.12 148 PRO A O 1
ATOM 1158 N N . ILE A 1 149 ? -8.027 -15.672 7.830 1.00 75.81 149 ILE A N 1
ATOM 1159 C CA . ILE A 1 149 ? -9.226 -15.463 8.651 1.00 75.81 149 ILE A CA 1
ATOM 1160 C C . ILE A 1 149 ? -9.656 -16.776 9.305 1.00 75.81 149 ILE A C 1
ATOM 1162 O O . ILE A 1 149 ? -10.116 -16.777 10.448 1.00 75.81 149 ILE A O 1
ATOM 1166 N N . SER A 1 150 ? -9.507 -17.905 8.607 1.00 70.12 150 SER A N 1
ATOM 1167 C CA . SER A 1 150 ? -9.836 -19.225 9.143 1.00 70.12 150 SER A CA 1
ATOM 1168 C C . SER A 1 150 ? -8.599 -20.082 9.400 1.00 70.12 150 SER A C 1
ATOM 1170 O O . SER A 1 150 ? -7.723 -20.218 8.555 1.00 70.12 150 SER A O 1
ATOM 1172 N N . ASN A 1 151 ? -8.588 -20.780 10.539 1.00 65.06 151 ASN A N 1
ATOM 1173 C CA . ASN A 1 151 ? -7.610 -21.839 10.822 1.00 65.06 151 ASN A CA 1
ATOM 1174 C C . ASN A 1 151 ? -7.879 -23.131 10.026 1.00 65.06 151 ASN A C 1
ATOM 1176 O O . ASN A 1 151 ? -7.140 -24.106 10.166 1.00 65.06 151 ASN A O 1
ATOM 1180 N N . LYS A 1 152 ? -8.968 -23.195 9.246 1.00 66.94 152 LYS A N 1
ATOM 1181 C CA . LYS A 1 152 ? -9.296 -24.385 8.459 1.00 66.94 152 LYS A CA 1
ATOM 1182 C C . LYS A 1 152 ? -8.477 -24.379 7.164 1.00 66.94 152 LYS A C 1
ATOM 1184 O O . LYS A 1 152 ? -8.611 -23.438 6.392 1.00 66.94 152 LYS A O 1
ATOM 1189 N N . PRO A 1 153 ? -7.742 -25.458 6.842 1.00 57.28 153 PRO A N 1
ATOM 1190 C CA . PRO A 1 153 ? -6.883 -25.530 5.653 1.00 57.28 153 PRO A CA 1
ATOM 1191 C C . PRO A 1 153 ? -7.645 -25.549 4.310 1.00 57.28 153 PRO A C 1
ATOM 1193 O O . PRO A 1 153 ? -7.038 -25.761 3.269 1.00 57.28 153 PRO A O 1
ATOM 1196 N N . GLN A 1 154 ? -8.972 -25.374 4.317 1.00 51.69 154 GLN A N 1
ATOM 1197 C CA . GLN A 1 154 ? -9.841 -25.479 3.139 1.00 51.69 154 GLN A CA 1
ATOM 1198 C C . GLN A 1 154 ? -10.450 -24.142 2.679 1.00 51.69 154 GLN A C 1
ATOM 1200 O O . GLN A 1 154 ? -11.214 -24.149 1.713 1.00 51.69 154 GLN A O 1
ATOM 1205 N N . SER A 1 155 ? -10.157 -23.000 3.316 1.00 49.97 155 SER A N 1
ATOM 1206 C CA . SER A 1 155 ? -10.650 -21.712 2.812 1.00 49.97 155 SER A CA 1
ATOM 1207 C C . SER A 1 155 ? -9.767 -21.198 1.675 1.00 49.97 155 SER A C 1
ATOM 1209 O O . SER A 1 155 ? -8.722 -20.578 1.845 1.00 49.97 155 SER A O 1
ATOM 1211 N N . ILE A 1 156 ? -10.205 -21.500 0.462 1.00 50.53 156 ILE A N 1
ATOM 1212 C CA . ILE A 1 156 ? -9.651 -20.958 -0.772 1.00 50.53 156 ILE A CA 1
ATOM 1213 C C . ILE A 1 156 ? -9.955 -19.448 -0.843 1.00 50.53 156 ILE A C 1
ATOM 1215 O O . ILE A 1 156 ? -11.096 -19.041 -0.641 1.00 50.53 156 ILE A O 1
ATOM 1219 N N . CYS A 1 157 ? -8.943 -18.638 -1.178 1.00 57.28 157 CYS A N 1
ATOM 1220 C CA . CYS A 1 157 ? -9.047 -17.232 -1.611 1.00 57.28 157 CYS A CA 1
ATOM 1221 C C . CYS A 1 157 ? -9.855 -16.266 -0.726 1.00 57.28 157 CYS A C 1
ATOM 1223 O O . CYS A 1 157 ? -10.651 -15.479 -1.240 1.00 57.28 157 CYS A O 1
ATOM 1225 N N . GLU A 1 158 ? -9.616 -16.248 0.584 1.00 72.19 158 GLU A N 1
ATOM 1226 C CA . GLU A 1 158 ? -10.311 -15.305 1.472 1.00 72.19 158 GLU A CA 1
ATOM 1227 C C . GLU A 1 158 ? -10.071 -13.840 1.065 1.00 72.19 158 GLU A C 1
ATOM 1229 O O . GLU A 1 158 ? -11.004 -13.046 1.029 1.00 72.19 158 GLU A O 1
ATOM 1234 N N . ILE A 1 159 ? -8.846 -13.486 0.665 1.00 80.19 159 ILE A N 1
ATOM 1235 C CA . ILE A 1 159 ? -8.491 -12.103 0.325 1.00 80.19 159 ILE A CA 1
ATOM 1236 C C . ILE A 1 159 ? -9.214 -11.572 -0.919 1.00 80.19 159 ILE A C 1
ATOM 1238 O O . ILE A 1 159 ? -9.681 -10.437 -0.908 1.00 80.19 159 ILE A O 1
ATOM 1242 N N . ASN A 1 160 ? -9.354 -12.384 -1.971 1.00 81.12 160 ASN A N 1
ATOM 1243 C CA . ASN A 1 160 ? -10.000 -11.946 -3.210 1.00 81.12 160 ASN A CA 1
ATOM 1244 C C . ASN A 1 160 ? -11.498 -11.721 -2.977 1.00 81.12 160 ASN A C 1
ATOM 1246 O O . ASN A 1 160 ? -12.028 -10.703 -3.406 1.00 81.12 160 ASN A O 1
ATOM 1250 N N . TYR A 1 161 ? -12.147 -12.613 -2.220 1.00 82.31 161 TYR A N 1
ATOM 1251 C CA . TYR A 1 161 ? -13.551 -12.460 -1.833 1.00 82.31 161 TYR A CA 1
ATOM 1252 C C . TYR A 1 161 ? -13.785 -11.193 -0.995 1.00 82.31 161 TYR A C 1
ATOM 1254 O O . TYR A 1 161 ? -14.729 -10.438 -1.227 1.00 82.31 161 TYR A O 1
ATOM 1262 N N . LEU A 1 162 ? -12.893 -10.916 -0.039 1.00 84.56 162 LEU A N 1
ATOM 1263 C CA . LEU A 1 162 ? -12.946 -9.682 0.742 1.00 84.56 162 LEU A CA 1
ATOM 1264 C C . LEU A 1 162 ? -12.792 -8.442 -0.141 1.00 84.56 162 LEU A C 1
ATOM 1266 O O . LEU A 1 162 ? -13.541 -7.481 0.017 1.00 84.56 162 LEU A O 1
ATOM 1270 N N . LEU A 1 163 ? -11.831 -8.448 -1.062 1.00 85.56 163 LEU A N 1
ATOM 1271 C CA . LEU A 1 163 ? -11.569 -7.305 -1.933 1.00 85.56 163 LEU A CA 1
ATOM 1272 C C . LEU A 1 163 ? -12.715 -7.061 -2.916 1.00 85.56 163 LEU A C 1
ATOM 1274 O O . LEU A 1 163 ? -13.087 -5.908 -3.119 1.00 85.56 163 LEU A O 1
ATOM 1278 N N . GLU A 1 164 ? -13.338 -8.119 -3.438 1.00 83.56 164 GLU A N 1
ATOM 1279 C CA . GLU A 1 164 ? -14.539 -8.028 -4.274 1.00 83.56 164 GLU A CA 1
ATOM 1280 C C . GLU A 1 164 ? -15.691 -7.320 -3.540 1.00 83.56 164 GLU A C 1
ATOM 1282 O O . GLU A 1 164 ? -16.393 -6.501 -4.129 1.00 83.56 164 GLU A O 1
ATOM 1287 N N . SER A 1 165 ? -15.829 -7.536 -2.227 1.00 83.75 165 SER A N 1
ATOM 1288 C CA . SER A 1 165 ? -16.863 -6.864 -1.425 1.00 83.75 165 SER A CA 1
ATOM 1289 C C . SER A 1 165 ? -16.624 -5.360 -1.199 1.00 83.75 165 SER A C 1
ATOM 1291 O O . SER A 1 165 ? -17.576 -4.619 -0.962 1.00 83.75 165 SER A O 1
ATOM 1293 N N . ILE A 1 166 ? -15.370 -4.890 -1.267 1.00 87.62 166 ILE A N 1
ATOM 1294 C CA . ILE A 1 166 ? -14.996 -3.486 -0.991 1.00 87.62 166 ILE A CA 1
ATOM 1295 C C . ILE A 1 166 ? -14.856 -2.666 -2.278 1.00 87.62 166 ILE A C 1
ATOM 1297 O O . ILE A 1 166 ? -14.926 -1.437 -2.233 1.00 87.62 166 ILE A O 1
ATOM 1301 N N . LEU A 1 167 ? -14.647 -3.325 -3.419 1.00 88.25 167 LEU A N 1
ATOM 1302 C CA . LEU A 1 167 ? -14.343 -2.699 -4.705 1.00 88.25 167 LEU A CA 1
ATOM 1303 C C . LEU A 1 167 ? -15.540 -2.811 -5.667 1.00 88.25 167 LEU A C 1
ATOM 1305 O O . LEU A 1 167 ? -15.491 -3.585 -6.621 1.00 88.25 167 LEU A O 1
ATOM 1309 N N . PRO A 1 168 ? -16.616 -2.021 -5.484 1.00 82.19 168 PRO A N 1
ATOM 1310 C CA . PRO A 1 168 ? -17.823 -2.153 -6.301 1.00 82.19 168 PRO A CA 1
ATOM 1311 C C . PRO A 1 168 ? -17.648 -1.652 -7.738 1.00 82.19 168 PRO A C 1
ATOM 1313 O O . PRO A 1 168 ? -18.488 -1.924 -8.591 1.00 82.19 168 PRO A O 1
ATOM 1316 N N . HIS A 1 169 ? -16.593 -0.879 -8.022 1.00 86.62 169 HIS A N 1
ATOM 1317 C CA . HIS A 1 169 ? -16.317 -0.378 -9.364 1.00 86.62 169 HIS A CA 1
ATOM 1318 C C . HIS A 1 169 ? -14.818 -0.304 -9.629 1.00 86.62 169 HIS A C 1
ATOM 1320 O O . HIS A 1 169 ? -14.045 0.187 -8.807 1.00 86.62 169 HIS A O 1
ATOM 1326 N N . SER A 1 170 ? -14.434 -0.637 -10.858 1.00 83.75 170 SER A N 1
ATOM 1327 C CA . SER A 1 170 ? -13.067 -0.541 -11.375 1.00 83.75 170 SER A CA 1
ATOM 1328 C C . SER A 1 170 ? -12.431 0.857 -11.323 1.00 83.75 170 SER A C 1
ATOM 1330 O O . SER A 1 170 ? -11.238 0.967 -11.548 1.00 83.75 170 SER A O 1
ATOM 1332 N N . PHE A 1 171 ? -13.155 1.943 -11.032 1.00 87.19 171 PHE A N 1
ATOM 1333 C CA . PHE A 1 171 ? -12.538 3.270 -10.880 1.00 87.19 171 PHE A CA 1
ATOM 1334 C C . PHE A 1 171 ? -12.161 3.575 -9.426 1.00 87.19 171 PHE A C 1
ATOM 1336 O O . PHE A 1 171 ? -11.311 4.428 -9.176 1.00 87.19 171 PHE A O 1
ATOM 1343 N N . TYR A 1 172 ? -12.737 2.858 -8.459 1.00 90.12 172 TYR A N 1
ATOM 1344 C CA . TYR A 1 172 ? -12.498 3.063 -7.032 1.00 90.12 172 TYR A CA 1
ATOM 1345 C C . TYR A 1 172 ? -11.572 1.976 -6.487 1.00 90.12 172 TYR A C 1
ATOM 1347 O O . TYR A 1 172 ? -11.969 1.166 -5.662 1.00 90.12 172 TYR A O 1
ATOM 1355 N N . LYS A 1 173 ? -10.327 1.965 -6.980 1.00 92.56 173 LYS A N 1
ATOM 1356 C CA . LYS A 1 173 ? -9.309 0.951 -6.642 1.00 92.56 173 LYS A CA 1
ATOM 1357 C C . LYS A 1 173 ? -8.447 1.299 -5.423 1.00 92.56 173 LYS A C 1
ATOM 1359 O O . LYS A 1 173 ? -7.704 0.448 -4.945 1.00 92.56 173 LYS A O 1
ATOM 1364 N N . LEU A 1 174 ? -8.492 2.546 -4.946 1.00 94.25 174 LEU A N 1
ATOM 1365 C CA . LEU A 1 174 ? -7.648 3.011 -3.842 1.00 94.25 174 LEU A CA 1
ATOM 1366 C C . LEU A 1 174 ? -8.218 2.555 -2.500 1.00 94.25 174 LEU A C 1
ATOM 1368 O O . LEU A 1 174 ? -9.318 2.944 -2.109 1.00 94.25 174 LEU A O 1
ATOM 1372 N N . LEU A 1 175 ? -7.428 1.771 -1.781 1.00 93.75 175 LEU A N 1
ATOM 1373 C CA . LEU A 1 175 ? -7.741 1.245 -0.466 1.00 93.75 175 LEU A CA 1
ATOM 1374 C C . LEU A 1 175 ? -6.908 1.969 0.589 1.00 93.75 175 LEU A C 1
ATOM 1376 O O . LEU A 1 175 ? -5.687 2.101 0.472 1.00 93.75 175 LEU A O 1
ATOM 1380 N N . THR A 1 176 ? -7.589 2.403 1.647 1.00 92.69 176 THR A N 1
ATOM 1381 C CA . THR A 1 176 ? -6.959 2.992 2.833 1.00 92.69 176 THR A CA 1
ATOM 1382 C C . THR A 1 176 ? -7.042 2.002 3.982 1.00 92.69 176 THR A C 1
ATOM 1384 O O . THR A 1 176 ? -8.084 1.382 4.195 1.00 92.69 176 THR A O 1
ATOM 1387 N N . LEU A 1 177 ? -5.950 1.854 4.727 1.00 92.44 177 LEU A N 1
ATOM 1388 C CA . LEU A 1 177 ? -5.867 0.916 5.838 1.00 92.44 177 LEU A CA 1
ATOM 1389 C C . LEU A 1 177 ? -5.665 1.681 7.147 1.00 92.44 177 LEU A C 1
ATOM 1391 O O . LEU A 1 177 ? -4.747 2.487 7.275 1.00 92.44 177 LEU A O 1
ATOM 1395 N N . ARG A 1 178 ? -6.536 1.426 8.125 1.00 92.88 178 ARG A N 1
ATOM 1396 C CA . ARG A 1 178 ? -6.417 1.939 9.495 1.00 92.88 178 ARG A CA 1
ATOM 1397 C C . ARG A 1 178 ? -6.353 0.748 10.434 1.00 92.88 178 ARG A C 1
ATOM 1399 O O . ARG A 1 178 ? -7.229 -0.111 10.375 1.00 92.88 178 ARG A O 1
ATOM 1406 N N . CYS A 1 179 ? -5.341 0.696 11.295 1.00 92.31 179 CYS A N 1
ATOM 1407 C CA . CYS A 1 179 ? -5.227 -0.369 12.289 1.00 92.31 179 CYS A CA 1
ATOM 1408 C C . CYS A 1 179 ? -5.013 0.202 13.685 1.00 92.31 179 CYS A C 1
ATOM 1410 O O . CYS A 1 179 ? -4.323 1.208 13.866 1.00 92.31 179 CYS A O 1
ATOM 1412 N N . VAL A 1 180 ? -5.585 -0.506 14.650 1.00 92.12 180 VAL A N 1
ATOM 1413 C CA . VAL A 1 180 ? -5.415 -0.330 16.091 1.00 92.12 180 VAL A CA 1
ATOM 1414 C C . VAL A 1 180 ? -5.168 -1.718 16.700 1.00 92.12 180 VAL A C 1
ATOM 1416 O O . VAL A 1 180 ? -5.656 -2.700 16.137 1.00 92.12 180 VAL A O 1
ATOM 1419 N N . PRO A 1 181 ? -4.451 -1.832 17.829 1.00 90.56 181 PRO A N 1
ATOM 1420 C CA . PRO A 1 181 ? -3.802 -0.755 18.581 1.00 90.56 181 PRO A CA 1
ATOM 1421 C C . PRO A 1 181 ? -2.490 -0.259 17.942 1.00 90.56 181 PRO A C 1
ATOM 1423 O O . PRO A 1 181 ? -1.828 -1.000 17.218 1.00 90.56 181 PRO A O 1
ATOM 1426 N N . GLN A 1 182 ? -2.108 0.993 18.222 1.00 89.81 182 GLN A N 1
ATOM 1427 C CA . GLN A 1 182 ? -0.867 1.606 17.727 1.00 89.81 182 GLN A CA 1
ATOM 1428 C C . GLN A 1 182 ? 0.145 1.831 18.850 1.00 89.81 182 GLN A C 1
ATOM 1430 O O . GLN A 1 182 ? 0.295 2.938 19.370 1.00 89.81 182 GLN A O 1
ATOM 1435 N N . LEU A 1 183 ? 0.827 0.760 19.255 1.00 85.88 183 LEU A N 1
ATOM 1436 C CA . LEU A 1 183 ? 1.682 0.757 20.443 1.00 85.88 183 LEU A CA 1
ATOM 1437 C C . LEU A 1 183 ? 3.097 0.269 20.145 1.00 85.88 183 LEU A C 1
ATOM 1439 O O . LEU A 1 183 ? 3.339 -0.446 19.172 1.00 85.88 183 LEU A O 1
ATOM 1443 N N . SER A 1 184 ? 4.040 0.699 20.986 1.00 84.50 184 SER A N 1
ATOM 1444 C CA . SER A 1 184 ? 5.413 0.204 20.959 1.00 84.50 184 SER A CA 1
ATOM 1445 C C . SER A 1 184 ? 5.474 -1.188 21.584 1.00 84.50 184 SER A C 1
ATOM 1447 O O . SER A 1 184 ? 4.682 -1.515 22.468 1.00 84.50 184 SER A O 1
ATOM 1449 N N . ASP A 1 185 ? 6.450 -1.996 21.166 1.00 82.19 185 ASP A N 1
ATOM 1450 C CA . ASP A 1 185 ? 6.580 -3.377 21.647 1.00 82.19 185 ASP A CA 1
ATOM 1451 C C . ASP A 1 185 ? 6.791 -3.442 23.177 1.00 82.19 185 ASP A C 1
ATOM 1453 O O . ASP A 1 185 ? 6.341 -4.375 23.828 1.00 82.19 185 ASP A O 1
ATOM 1457 N N . GLN A 1 186 ? 7.397 -2.409 23.772 1.00 81.94 186 GLN A N 1
ATOM 1458 C CA . GLN A 1 186 ? 7.600 -2.297 25.224 1.00 81.94 186 GLN A CA 1
ATOM 1459 C C . GLN A 1 186 ? 6.309 -1.994 26.000 1.00 81.94 186 GLN A C 1
ATOM 1461 O O . GLN A 1 186 ? 6.192 -2.348 27.170 1.00 81.94 186 GLN A O 1
ATOM 1466 N N . ALA A 1 187 ? 5.348 -1.309 25.374 1.00 82.88 187 ALA A N 1
ATOM 1467 C CA . ALA A 1 187 ? 4.094 -0.933 26.020 1.00 82.88 187 ALA A CA 1
ATOM 1468 C C . ALA A 1 187 ? 3.066 -2.077 26.022 1.00 82.88 187 ALA A C 1
ATOM 1470 O O . ALA A 1 187 ? 2.071 -1.996 26.745 1.00 82.88 187 ALA A O 1
ATOM 1471 N N . LEU A 1 188 ? 3.298 -3.136 25.235 1.00 83.12 188 LEU A N 1
ATOM 1472 C CA . LEU A 1 188 ? 2.378 -4.265 25.097 1.00 83.12 188 LEU A CA 1
ATOM 1473 C C . LEU A 1 188 ? 2.106 -4.950 26.443 1.00 83.12 188 LEU A C 1
ATOM 1475 O O . LEU A 1 188 ? 0.944 -5.167 26.781 1.00 83.12 188 LEU A O 1
ATOM 1479 N N . ASP A 1 189 ? 3.140 -5.189 27.249 1.00 82.38 189 ASP A N 1
ATOM 1480 C CA . ASP A 1 189 ? 3.021 -5.922 28.520 1.00 82.38 189 ASP A CA 1
ATOM 1481 C C . ASP A 1 189 ? 2.186 -5.185 29.582 1.00 82.38 189 ASP A C 1
ATOM 1483 O O . ASP A 1 189 ? 1.637 -5.801 30.494 1.00 82.38 189 ASP A O 1
ATOM 1487 N N . PHE A 1 190 ? 2.056 -3.863 29.457 1.00 83.38 190 PHE A N 1
ATOM 1488 C CA . PHE A 1 190 ? 1.326 -3.011 30.404 1.00 83.38 190 PHE A CA 1
ATOM 1489 C C . PHE A 1 190 ? -0.049 -2.581 29.883 1.00 83.38 190 PHE A C 1
ATOM 1491 O O . PHE A 1 190 ? -0.770 -1.829 30.544 1.00 83.38 190 PHE A O 1
ATOM 1498 N N . SER A 1 191 ? -0.412 -3.027 28.682 1.00 82.06 191 SER A N 1
ATOM 1499 C CA . SER A 1 191 ? -1.622 -2.604 27.991 1.00 82.06 191 SER A CA 1
ATOM 1500 C C . SER A 1 191 ? -2.775 -3.579 28.226 1.00 82.06 191 SER A C 1
ATOM 1502 O O . SER A 1 191 ? -2.616 -4.795 28.186 1.00 82.06 191 SER A O 1
ATOM 1504 N N . THR A 1 192 ? -3.970 -3.038 28.464 1.00 82.50 192 THR A N 1
ATOM 1505 C CA . THR A 1 192 ? -5.210 -3.822 28.502 1.00 82.50 192 THR A CA 1
ATOM 1506 C C . THR A 1 192 ? -6.169 -3.270 27.462 1.00 82.50 192 THR A C 1
ATOM 1508 O O . THR A 1 192 ? -6.413 -2.062 27.403 1.00 82.50 192 THR A O 1
ATOM 1511 N N . TYR A 1 193 ? -6.706 -4.151 26.621 1.00 80.38 193 TYR A N 1
ATOM 1512 C CA . TYR A 1 193 ? -7.583 -3.756 25.526 1.00 80.38 193 TYR A CA 1
ATOM 1513 C C . TYR A 1 193 ? -8.999 -4.245 25.765 1.00 80.38 193 TYR A C 1
ATOM 1515 O O . TYR A 1 193 ? -9.226 -5.383 26.159 1.00 80.38 193 TYR A O 1
ATOM 1523 N N . LYS A 1 194 ? -9.955 -3.365 25.479 1.00 87.81 194 LYS A N 1
ATOM 1524 C CA . LYS A 1 194 ? -11.364 -3.718 25.325 1.00 87.81 194 LYS A CA 1
ATOM 1525 C C . LYS A 1 194 ? -11.766 -3.401 23.897 1.00 87.81 194 LYS A C 1
ATOM 1527 O O . LYS A 1 194 ? -11.443 -2.310 23.416 1.00 87.81 194 LYS A O 1
ATOM 1532 N N . TRP A 1 195 ? -12.498 -4.305 23.255 1.00 89.31 195 TRP A N 1
ATOM 1533 C CA . TRP A 1 195 ? -12.963 -4.125 21.879 1.00 89.31 195 TRP A CA 1
ATOM 1534 C C . TRP A 1 195 ? -13.703 -2.805 21.673 1.00 89.31 195 TRP A C 1
ATOM 1536 O O . TRP A 1 195 ? -13.333 -2.031 20.793 1.00 89.31 195 TRP A O 1
ATOM 1546 N N . SER A 1 196 ? -14.640 -2.475 22.561 1.00 88.88 196 SER A N 1
ATOM 1547 C CA . SER A 1 196 ? -15.362 -1.196 22.544 1.00 88.88 196 SER A CA 1
ATOM 1548 C C . SER A 1 196 ? -14.447 0.034 22.503 1.00 88.88 196 SER A C 1
ATOM 1550 O O . SER A 1 196 ? -14.733 0.993 21.788 1.00 88.88 196 SER A O 1
ATOM 1552 N N . SER A 1 197 ? -13.323 0.016 23.229 1.00 89.75 197 SER A N 1
ATOM 1553 C CA . SER A 1 197 ? -12.352 1.118 23.240 1.00 89.75 197 SER A CA 1
ATOM 1554 C C . SER A 1 197 ? -11.599 1.221 21.912 1.00 89.75 197 SER A C 1
ATOM 1556 O O . SER A 1 197 ? -11.474 2.309 21.348 1.00 89.75 197 SER A O 1
ATOM 1558 N N . LEU A 1 198 ? -11.152 0.082 21.375 1.00 91.44 198 LEU A N 1
ATOM 1559 C CA . LEU A 1 198 ? -10.448 0.018 20.093 1.00 91.44 198 LEU A CA 1
ATOM 1560 C C . LEU A 1 198 ? -11.349 0.452 18.931 1.00 91.44 198 LEU A C 1
ATOM 1562 O O . LEU A 1 198 ? -10.947 1.284 18.121 1.00 91.44 198 LEU A O 1
ATOM 1566 N N . ILE A 1 199 ? -12.586 -0.046 18.883 1.00 91.94 199 ILE A N 1
ATOM 1567 C CA . ILE A 1 199 ? -13.581 0.296 17.856 1.00 91.94 199 ILE A CA 1
ATOM 1568 C C . ILE A 1 199 ? -13.960 1.781 17.952 1.00 91.94 199 ILE A C 1
ATOM 1570 O O . ILE A 1 199 ? -14.050 2.474 16.935 1.00 91.94 199 ILE A O 1
ATOM 1574 N N . LYS A 1 200 ? -14.108 2.313 19.172 1.00 90.94 200 LYS A N 1
ATOM 1575 C CA . LYS A 1 200 ? -14.331 3.747 19.389 1.00 90.94 200 LYS A CA 1
ATOM 1576 C C . LYS A 1 200 ? -13.149 4.585 18.892 1.00 90.94 200 LYS A C 1
ATOM 1578 O O . LYS A 1 200 ? -13.376 5.600 18.241 1.00 90.94 200 LYS A O 1
ATOM 1583 N N . SER A 1 201 ? -11.910 4.165 19.152 1.00 91.88 201 SER A N 1
ATOM 1584 C CA . SER A 1 201 ? -10.720 4.847 18.627 1.00 91.88 201 SER A CA 1
ATOM 1585 C C . SER A 1 201 ? -10.696 4.815 17.096 1.00 91.88 201 SER A C 1
ATOM 1587 O O . SER A 1 201 ? -10.588 5.859 16.459 1.00 91.88 201 SER A O 1
ATOM 1589 N N . LEU A 1 202 ? -10.932 3.647 16.491 1.00 92.69 202 LEU A N 1
ATOM 1590 C CA . LEU A 1 202 ? -10.940 3.477 15.036 1.00 92.69 202 LEU A CA 1
ATOM 1591 C C . LEU A 1 202 ? -12.031 4.317 14.351 1.00 92.69 202 LEU A C 1
ATOM 1593 O O . LEU A 1 202 ? -11.779 4.916 13.305 1.00 92.69 202 LEU A O 1
ATOM 1597 N N . SER A 1 203 ? -13.222 4.426 14.950 1.00 91.38 203 SER A N 1
ATOM 1598 C CA . SER A 1 203 ? -14.283 5.300 14.421 1.00 91.38 203 SER A CA 1
ATOM 1599 C C . SER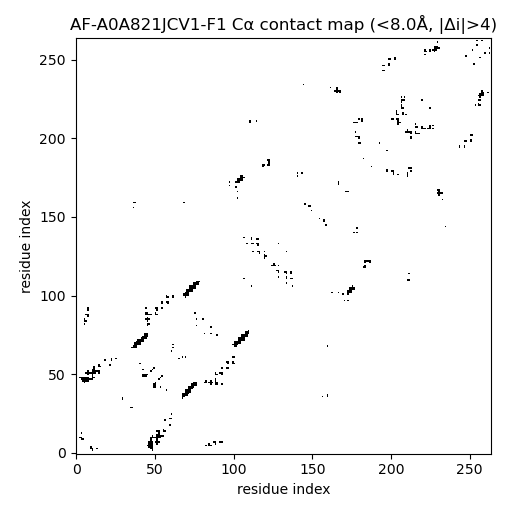 A 1 203 ? -13.908 6.779 14.512 1.00 91.38 203 SER A C 1
ATOM 1601 O O . SER A 1 203 ? -14.186 7.546 13.594 1.00 91.38 203 SER A O 1
ATOM 1603 N N . GL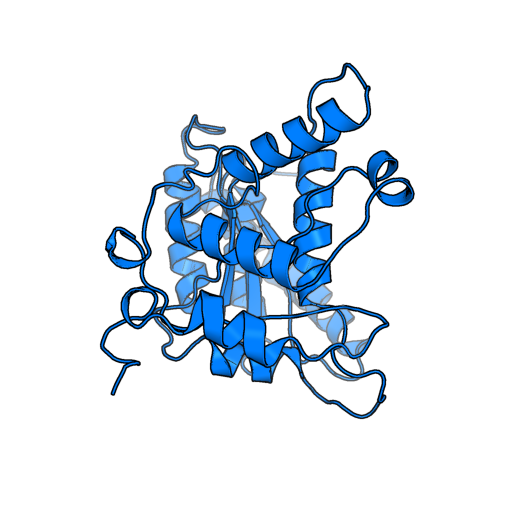N A 1 204 ? -13.203 7.192 15.564 1.00 91.25 204 GLN A N 1
ATOM 1604 C CA . GLN A 1 204 ? -12.733 8.569 15.707 1.00 91.25 204 GLN A CA 1
ATOM 1605 C C . GLN A 1 204 ? -11.566 8.894 14.782 1.00 91.25 204 GLN A C 1
ATOM 1607 O O . GLN A 1 204 ? -11.533 9.987 14.215 1.00 91.25 204 GLN A O 1
ATOM 1612 N N . MET A 1 205 ? -10.660 7.945 14.545 1.00 92.56 205 MET A N 1
ATOM 1613 C CA . MET A 1 205 ? -9.654 8.051 13.487 1.00 92.56 205 MET A CA 1
ATOM 1614 C C . MET A 1 205 ? -10.324 8.267 12.128 1.00 92.56 205 MET A C 1
ATOM 1616 O O . MET A 1 205 ? -9.937 9.170 11.388 1.00 92.56 205 MET A O 1
ATOM 1620 N N . TYR A 1 206 ? -11.378 7.502 11.829 1.00 90.50 206 TYR A N 1
ATOM 1621 C CA . TYR A 1 206 ? -12.152 7.664 10.602 1.00 90.50 206 TYR A CA 1
ATOM 1622 C C . TYR A 1 206 ? -12.803 9.055 10.500 1.00 90.50 206 TYR A C 1
ATOM 1624 O O . TYR A 1 206 ? -12.623 9.732 9.489 1.00 90.50 206 TYR A O 1
ATOM 1632 N N . ILE A 1 207 ? -13.474 9.527 11.561 1.00 90.75 207 ILE A N 1
ATOM 1633 C CA . ILE A 1 207 ? -14.117 10.856 11.602 1.00 90.75 207 ILE A CA 1
ATOM 1634 C C . ILE A 1 207 ? -13.106 11.985 11.368 1.00 90.75 207 ILE A C 1
ATOM 1636 O O . ILE A 1 207 ? -13.379 12.930 10.628 1.00 90.75 207 ILE A O 1
ATOM 1640 N N . ASN A 1 208 ? -11.926 11.886 11.982 1.00 90.31 208 ASN A N 1
ATOM 1641 C CA . ASN A 1 208 ? -10.860 12.877 11.840 1.00 90.31 208 ASN A CA 1
ATOM 1642 C C . ASN A 1 208 ? -10.105 12.759 10.503 1.00 90.31 208 ASN A C 1
ATOM 1644 O O . ASN A 1 208 ? -9.234 13.580 10.229 1.00 90.31 208 ASN A O 1
ATOM 1648 N N . ASN A 1 209 ? -10.402 11.741 9.685 1.00 90.25 209 ASN A N 1
ATOM 1649 C CA . ASN A 1 209 ? -9.575 11.320 8.554 1.00 90.25 209 ASN A CA 1
ATOM 1650 C C . ASN A 1 209 ? -8.089 11.150 8.940 1.00 90.25 209 ASN A C 1
ATOM 1652 O O . ASN A 1 209 ? -7.188 11.438 8.158 1.00 90.25 209 ASN A O 1
ATOM 1656 N N . SER A 1 210 ? -7.849 10.687 10.167 1.00 90.81 210 SER A N 1
ATOM 1657 C CA . SER A 1 210 ? -6.524 10.385 10.694 1.00 90.81 210 SER A CA 1
ATOM 1658 C C . SER A 1 210 ? -6.218 8.900 10.514 1.00 90.81 210 SER A C 1
ATOM 1660 O O . SER A 1 210 ? -7.111 8.045 10.513 1.00 90.81 210 SER A O 1
ATOM 1662 N N . TYR A 1 211 ? -4.935 8.596 10.379 1.00 91.25 211 TYR A N 1
ATOM 1663 C CA . TYR A 1 211 ? -4.396 7.238 10.425 1.00 91.25 211 TYR A CA 1
ATOM 1664 C C . TYR A 1 211 ? -3.694 6.946 11.751 1.00 91.25 211 TYR A C 1
ATOM 1666 O O . TYR A 1 211 ? -3.311 5.806 11.983 1.00 91.25 211 TYR A O 1
ATOM 1674 N N . LEU A 1 212 ? -3.555 7.955 12.614 1.00 91.69 212 LEU A N 1
ATOM 1675 C CA . LEU A 1 212 ? -3.019 7.853 13.967 1.00 91.69 212 LEU A CA 1
ATOM 1676 C C . LEU A 1 212 ? -4.162 7.907 14.977 1.00 91.69 212 LEU A C 1
ATOM 1678 O O . LEU A 1 212 ? -5.099 8.688 14.805 1.00 91.69 212 LEU A O 1
ATOM 1682 N N . ASP A 1 213 ? -4.067 7.114 16.038 1.00 88.56 213 ASP A N 1
ATOM 1683 C CA . ASP A 1 213 ? -5.019 7.099 17.160 1.00 88.56 213 ASP A CA 1
ATOM 1684 C C . ASP A 1 213 ? -4.788 8.233 18.185 1.00 88.56 213 ASP A C 1
ATOM 1686 O O . ASP A 1 213 ? -5.514 8.349 19.172 1.00 88.56 213 ASP A O 1
ATOM 1690 N N . GLU A 1 214 ? -3.824 9.119 17.927 1.00 84.81 214 GLU A N 1
ATOM 1691 C CA . GLU A 1 214 ? -3.504 10.296 18.738 1.00 84.81 214 GLU A CA 1
ATOM 1692 C C . GLU A 1 214 ? -3.844 11.616 18.052 1.00 84.81 214 GLU A C 1
ATOM 1694 O O . GLU A 1 214 ? -3.980 11.696 16.834 1.00 84.81 214 GLU A O 1
ATOM 1699 N N . GLY A 1 215 ? -3.988 12.675 18.857 1.00 83.94 215 GLY A N 1
ATOM 1700 C CA . GLY A 1 215 ? -4.340 14.008 18.356 1.00 83.94 215 GLY A CA 1
ATOM 1701 C C . GLY A 1 215 ? -5.767 14.107 17.808 1.00 83.94 215 GLY A C 1
ATOM 1702 O O . GLY A 1 215 ? -6.097 15.071 17.122 1.00 83.94 215 GLY A O 1
ATOM 1703 N N . LEU A 1 216 ? -6.618 13.120 18.104 1.00 88.75 216 LEU A N 1
ATOM 1704 C CA . LEU A 1 216 ? -7.997 13.071 17.631 1.00 88.75 216 LEU A CA 1
ATOM 1705 C C . LEU A 1 216 ? -8.840 14.168 18.285 1.00 88.75 216 LEU A C 1
ATOM 1707 O O . LEU A 1 216 ? -8.862 14.317 19.511 1.00 88.75 216 LEU A O 1
ATOM 1711 N N . ASN A 1 217 ? -9.594 14.904 17.471 1.00 87.69 217 ASN A N 1
ATOM 1712 C CA . ASN A 1 217 ? -10.568 15.854 17.978 1.00 87.69 217 ASN A CA 1
ATOM 1713 C C . ASN A 1 217 ? -11.881 15.133 18.316 1.00 87.69 217 ASN A C 1
ATOM 1715 O O . ASN A 1 217 ? -12.753 14.957 17.467 1.00 87.69 217 ASN A O 1
ATOM 1719 N N . TRP A 1 218 ? -12.040 14.770 19.589 1.00 88.81 218 TRP A N 1
ATOM 1720 C CA . TRP A 1 218 ? -13.220 14.072 20.117 1.00 88.81 218 TRP A CA 1
ATOM 1721 C C . TRP A 1 218 ? -14.513 14.900 20.111 1.00 88.81 218 TRP A C 1
ATOM 1723 O O . TRP A 1 218 ? -15.583 14.364 20.398 1.00 88.81 218 TRP A O 1
ATOM 1733 N N . SER A 1 219 ? -14.436 16.200 19.811 1.00 88.19 219 SER A N 1
ATOM 1734 C CA . SER A 1 219 ? -15.627 17.046 19.657 1.00 88.19 219 SER A CA 1
ATOM 1735 C C . SER A 1 219 ? -16.279 16.920 18.276 1.00 88.19 219 SER A C 1
ATOM 1737 O O . SER A 1 219 ? -17.444 17.296 18.121 1.00 88.19 219 SER A O 1
ATOM 1739 N N . LEU A 1 220 ? -15.555 16.382 17.285 1.00 85.38 220 LEU A N 1
ATOM 1740 C CA . LEU A 1 220 ? -16.079 16.191 15.937 1.00 85.38 220 LEU A CA 1
ATOM 1741 C C . LEU A 1 220 ? -17.137 15.093 15.913 1.00 85.38 220 LEU A C 1
ATOM 1743 O O . LEU A 1 220 ? -16.976 14.010 16.479 1.00 85.38 220 LEU A O 1
ATOM 1747 N N . LYS A 1 221 ? -18.235 15.383 15.215 1.00 84.62 221 LYS A N 1
ATOM 1748 C CA . LYS A 1 221 ? -19.349 14.449 15.035 1.00 84.62 221 LYS A CA 1
ATOM 1749 C C . LYS A 1 221 ? -19.306 13.798 13.648 1.00 84.62 221 LYS A C 1
ATOM 1751 O O . LYS A 1 221 ? -18.836 14.435 12.706 1.00 84.62 221 LYS A O 1
ATOM 1756 N N . PRO A 1 222 ? -19.898 12.598 13.481 1.00 81.31 222 PRO A N 1
ATOM 1757 C CA . PRO A 1 222 ? -20.007 11.920 12.186 1.00 81.31 222 PRO A CA 1
ATOM 1758 C C . PRO A 1 222 ? -20.548 12.790 11.044 1.00 81.31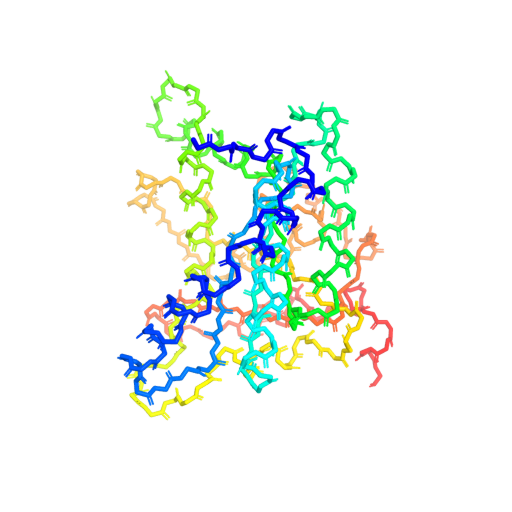 222 PRO A C 1
ATOM 1760 O O . PRO A 1 222 ? -20.074 12.715 9.924 1.00 81.31 222 PRO A O 1
ATOM 1763 N N . ASN A 1 223 ? -21.497 13.687 11.318 1.00 79.25 223 ASN A N 1
ATOM 1764 C CA . ASN A 1 223 ? -22.110 14.526 10.278 1.00 79.25 223 ASN A CA 1
ATOM 1765 C C . ASN A 1 223 ? -21.197 15.656 9.772 1.00 79.25 223 ASN A C 1
ATOM 1767 O O . ASN A 1 223 ? -21.557 16.363 8.837 1.00 79.25 223 ASN A O 1
ATOM 1771 N N . GLN A 1 224 ? -20.052 15.863 10.421 1.00 78.75 224 GLN A N 1
ATOM 1772 C CA . GLN A 1 224 ? -19.074 16.891 10.072 1.00 78.75 224 GLN A CA 1
ATOM 1773 C C . GLN A 1 224 ? -17.887 16.310 9.292 1.00 78.75 224 GLN A C 1
ATOM 1775 O O . GLN A 1 224 ? -16.948 17.045 8.977 1.00 78.75 224 GLN A O 1
ATOM 1780 N N . THR A 1 225 ? -17.907 15.009 8.980 1.00 75.19 225 THR A N 1
ATOM 1781 C CA . THR A 1 225 ? -16.853 14.377 8.190 1.00 75.19 225 THR A CA 1
ATOM 1782 C C . THR A 1 225 ? -16.888 14.891 6.756 1.00 75.19 225 THR A C 1
ATOM 1784 O O . THR A 1 225 ? -17.939 15.044 6.135 1.00 75.19 225 THR A O 1
ATOM 1787 N N . ARG A 1 226 ? -15.702 15.176 6.210 1.00 73.44 226 ARG A N 1
ATOM 1788 C CA . ARG A 1 226 ? -15.544 15.569 4.799 1.00 73.44 226 ARG A CA 1
ATOM 1789 C C . ARG A 1 226 ? -15.403 14.366 3.870 1.00 73.44 226 ARG A C 1
ATOM 1791 O O . ARG A 1 226 ? -15.510 14.515 2.659 1.00 73.44 226 ARG A O 1
ATOM 1798 N N . THR A 1 227 ? -15.133 13.194 4.435 1.00 81.44 227 THR A N 1
ATOM 1799 C CA . THR A 1 227 ? -14.881 11.950 3.717 1.00 81.44 227 THR A CA 1
ATOM 1800 C C . THR A 1 227 ? -16.062 11.003 3.874 1.00 81.44 227 THR A C 1
ATOM 1802 O O . THR A 1 227 ? -16.662 10.897 4.945 1.00 81.44 227 THR A O 1
ATOM 1805 N N . LYS A 1 228 ? -16.388 10.317 2.778 1.00 85.88 228 LYS A N 1
ATOM 1806 C CA . LYS A 1 228 ? -17.373 9.239 2.728 1.00 85.88 228 LYS A CA 1
ATOM 1807 C C . LYS A 1 228 ? -16.726 8.018 2.099 1.00 85.88 228 LYS A C 1
ATOM 1809 O O . LYS A 1 228 ? -15.995 8.137 1.118 1.00 85.88 228 LYS A O 1
ATOM 1814 N N . SER A 1 229 ? -16.992 6.858 2.674 1.00 86.56 229 SER A N 1
ATOM 1815 C CA . SER A 1 229 ? -16.539 5.565 2.175 1.00 86.56 229 SER A CA 1
ATOM 1816 C C . SER A 1 229 ? -17.534 4.971 1.185 1.00 86.56 229 SER A C 1
ATOM 1818 O O . SER A 1 229 ? -18.744 5.182 1.277 1.00 86.56 229 SER A O 1
ATOM 1820 N N . ILE A 1 230 ? -16.997 4.228 0.221 1.00 86.94 230 ILE A N 1
ATOM 1821 C CA . ILE A 1 230 ? -17.777 3.437 -0.737 1.00 86.94 230 ILE A CA 1
ATOM 1822 C C . ILE A 1 230 ? -17.945 1.995 -0.232 1.00 86.94 230 ILE A C 1
ATOM 1824 O O . ILE A 1 230 ? -18.949 1.347 -0.482 1.00 86.94 230 ILE A O 1
ATOM 1828 N N . GLY A 1 231 ? -16.977 1.495 0.523 1.00 86.44 231 GLY A N 1
ATOM 1829 C CA . GLY A 1 231 ? -17.037 0.195 1.165 1.00 86.44 231 GLY A CA 1
ATOM 1830 C C . GLY A 1 231 ? -16.039 0.183 2.308 1.00 86.44 231 GLY A C 1
ATOM 1831 O O . GLY A 1 231 ? -14.958 0.758 2.187 1.00 86.44 231 GLY A O 1
ATOM 1832 N N . ASN A 1 232 ? -16.419 -0.438 3.419 1.00 88.56 232 ASN A N 1
ATOM 1833 C CA . ASN A 1 232 ? -15.540 -0.630 4.563 1.00 88.56 232 ASN A CA 1
ATOM 1834 C C . ASN A 1 232 ? -15.521 -2.114 4.902 1.00 88.56 232 ASN A C 1
ATOM 1836 O O . ASN A 1 232 ? -16.572 -2.743 4.998 1.00 88.56 232 ASN A O 1
ATOM 1840 N N . LEU A 1 233 ? -14.327 -2.638 5.149 1.00 88.50 233 LEU A N 1
ATOM 1841 C CA . LEU A 1 233 ? -14.137 -3.952 5.736 1.00 88.50 233 LEU A CA 1
ATOM 1842 C C . LEU A 1 233 ? -13.495 -3.784 7.102 1.00 88.50 233 LEU A C 1
ATOM 1844 O O . LEU A 1 233 ? -12.496 -3.079 7.252 1.00 88.50 233 LEU A O 1
ATOM 1848 N N . PHE A 1 234 ? -14.065 -4.465 8.086 1.00 88.69 234 PHE A N 1
ATOM 1849 C CA . PHE A 1 234 ? -13.508 -4.537 9.421 1.00 88.69 234 PHE A CA 1
ATOM 1850 C C . PHE A 1 234 ? -12.927 -5.931 9.655 1.00 88.69 234 PHE A C 1
ATOM 1852 O O . PHE A 1 234 ? -13.631 -6.930 9.522 1.00 88.69 234 PHE A O 1
ATOM 1859 N N . LEU A 1 235 ? -11.642 -5.991 10.006 1.00 87.50 235 LEU A N 1
ATOM 1860 C CA . LEU A 1 235 ? -10.946 -7.227 10.355 1.00 87.50 235 LEU A CA 1
ATOM 1861 C C . LEU A 1 235 ? -10.551 -7.177 11.831 1.00 87.50 235 LEU A C 1
ATOM 1863 O O . LEU A 1 235 ? -9.643 -6.439 12.211 1.00 87.50 235 LEU A O 1
ATOM 1867 N N . ALA A 1 236 ? -11.230 -7.972 12.656 1.00 87.19 236 ALA A N 1
ATOM 1868 C CA . ALA A 1 236 ? -10.857 -8.199 14.048 1.00 87.19 236 ALA A CA 1
ATOM 1869 C C . ALA A 1 236 ? -9.983 -9.445 14.176 1.00 87.19 236 ALA A C 1
ATOM 1871 O O . ALA A 1 236 ? -10.252 -10.474 13.558 1.00 87.19 236 ALA A O 1
ATOM 1872 N N . ARG A 1 237 ? -8.949 -9.354 15.014 1.00 83.75 237 ARG A N 1
ATOM 1873 C CA . ARG A 1 237 ? -8.056 -10.466 15.340 1.00 83.75 237 ARG A CA 1
ATOM 1874 C C . ARG A 1 237 ? -7.904 -10.563 16.854 1.00 83.75 237 ARG A C 1
ATOM 1876 O O . ARG A 1 237 ? -7.325 -9.674 17.469 1.00 83.75 237 ARG A O 1
ATOM 1883 N N . SER A 1 238 ? -8.420 -11.638 17.441 1.00 81.38 238 SER A N 1
ATOM 1884 C CA . SER A 1 238 ? -8.245 -11.992 18.854 1.00 81.38 238 SER A CA 1
ATOM 1885 C C . SER A 1 238 ? -8.313 -13.500 19.043 1.00 81.38 238 SER A C 1
ATOM 1887 O O . SER A 1 238 ? -8.874 -14.227 18.224 1.00 81.38 238 SER A O 1
ATOM 1889 N N . TYR A 1 239 ? -7.764 -13.957 20.166 1.00 74.19 239 TYR A N 1
ATOM 1890 C CA . TYR A 1 239 ? -7.999 -15.310 20.664 1.00 74.19 239 TYR A CA 1
ATOM 1891 C C . TYR A 1 239 ? -9.416 -15.457 21.237 1.00 74.19 239 TYR A C 1
ATOM 1893 O O . TYR A 1 239 ? -10.033 -16.515 21.104 1.00 74.19 239 TYR A O 1
ATOM 1901 N N . ASP A 1 240 ? -9.948 -14.379 21.818 1.00 72.50 240 ASP A N 1
ATOM 1902 C CA . ASP A 1 240 ? -11.270 -14.356 22.432 1.00 72.50 240 ASP A CA 1
ATOM 1903 C C . ASP A 1 240 ? -12.363 -14.102 21.396 1.00 72.50 240 ASP A C 1
ATOM 1905 O O . ASP A 1 240 ? -12.273 -13.176 20.588 1.00 72.50 240 ASP A O 1
ATOM 1909 N N . LYS A 1 241 ? -13.426 -14.907 21.442 1.00 67.94 241 LYS A N 1
ATOM 1910 C CA . LYS A 1 241 ? -14.628 -14.745 20.611 1.00 67.94 241 LYS A CA 1
ATOM 1911 C C . LYS A 1 241 ? -15.633 -13.815 21.289 1.00 67.94 241 LYS A C 1
ATOM 1913 O O . LYS A 1 241 ? -16.767 -14.212 21.548 1.00 67.94 241 LYS A O 1
ATOM 1918 N N . GLU A 1 242 ? -15.198 -12.611 21.642 1.00 74.94 242 GLU A N 1
ATOM 1919 C CA . GLU A 1 242 ? -16.134 -11.584 22.098 1.00 74.94 242 GLU A CA 1
ATOM 1920 C C . GLU A 1 242 ? -16.984 -11.105 20.917 1.00 74.94 242 GLU A C 1
ATOM 1922 O O . GLU A 1 242 ? -16.482 -10.912 19.809 1.00 74.94 242 GLU A O 1
ATOM 1927 N N . ASP A 1 243 ? -18.285 -10.937 21.152 1.00 77.88 243 ASP A N 1
ATOM 1928 C CA . ASP A 1 243 ? -19.196 -10.397 20.148 1.00 77.88 243 ASP A CA 1
ATOM 1929 C C . ASP A 1 243 ? -18.979 -8.883 20.019 1.00 77.88 243 ASP A C 1
ATOM 1931 O O . ASP A 1 243 ? -19.322 -8.102 20.909 1.00 77.88 243 ASP A O 1
ATOM 1935 N N . ILE A 1 244 ? -18.383 -8.486 18.897 1.00 84.31 244 ILE A N 1
ATOM 1936 C CA . ILE A 1 244 ? -18.087 -7.094 18.553 1.00 84.31 244 ILE A CA 1
ATOM 1937 C C . ILE A 1 244 ? -19.183 -6.447 17.700 1.00 84.31 244 ILE A C 1
ATOM 1939 O O . ILE A 1 244 ? -19.129 -5.240 17.457 1.00 84.31 244 ILE A O 1
ATOM 1943 N N . ASP A 1 245 ? -20.192 -7.201 17.249 1.00 84.88 245 ASP A N 1
ATOM 1944 C CA . ASP A 1 245 ? -21.177 -6.715 16.276 1.00 84.88 245 ASP A CA 1
ATOM 1945 C C . ASP A 1 245 ? -21.992 -5.550 16.830 1.00 84.88 245 ASP A C 1
ATOM 1947 O O . ASP A 1 245 ? -22.355 -4.620 16.103 1.00 84.88 245 ASP A O 1
ATOM 1951 N N . LYS A 1 246 ? -22.273 -5.575 18.137 1.00 86.31 246 LYS A N 1
ATOM 1952 C CA . LYS A 1 246 ? -22.981 -4.491 18.818 1.00 86.31 246 LYS A CA 1
ATOM 1953 C C . LYS A 1 246 ? -22.175 -3.192 18.792 1.00 86.31 246 LYS A C 1
ATOM 1955 O O . LYS A 1 246 ? -22.738 -2.146 18.470 1.00 86.31 246 LYS A O 1
ATOM 1960 N N . ASP A 1 247 ? -20.881 -3.263 19.092 1.00 86.25 247 ASP A N 1
ATOM 1961 C CA . ASP A 1 247 ? -19.992 -2.100 19.096 1.00 86.25 247 ASP A CA 1
ATOM 1962 C C . ASP A 1 247 ? -19.773 -1.580 17.668 1.00 86.25 247 ASP A C 1
ATOM 1964 O O . ASP A 1 247 ? -19.838 -0.373 17.426 1.00 86.25 247 ASP A O 1
ATOM 1968 N N . LEU A 1 248 ? -19.600 -2.476 16.691 1.00 87.12 248 LEU A N 1
ATOM 1969 C CA . LEU A 1 248 ? -19.485 -2.103 15.280 1.00 87.12 248 LEU A CA 1
ATOM 1970 C C . LEU A 1 248 ? -20.738 -1.382 14.782 1.00 87.12 248 LEU A C 1
ATOM 1972 O O . LEU A 1 248 ? -20.633 -0.303 14.197 1.00 87.12 248 LEU A O 1
ATOM 1976 N N . LYS A 1 249 ? -21.929 -1.920 15.069 1.00 86.56 249 LYS A N 1
ATOM 1977 C CA . LYS A 1 249 ? -23.197 -1.256 14.734 1.00 86.56 249 LYS A CA 1
ATOM 1978 C C . LYS A 1 249 ? -23.336 0.081 15.451 1.00 86.56 249 LYS A C 1
ATOM 1980 O O . LYS A 1 249 ? -23.833 1.031 14.862 1.00 86.56 249 LYS A O 1
ATOM 1985 N N . GLN A 1 250 ? -22.888 0.184 16.697 1.00 87.25 250 GLN A N 1
ATOM 1986 C CA . GLN A 1 250 ? -22.962 1.435 17.440 1.00 87.25 250 GLN A CA 1
ATOM 1987 C C . GLN A 1 250 ? -22.095 2.539 16.820 1.00 87.25 250 GLN A C 1
ATOM 1989 O O . GLN A 1 250 ? -22.542 3.681 16.754 1.00 87.25 250 GLN A O 1
ATOM 1994 N N . PHE A 1 251 ? -20.866 2.224 16.402 1.00 85.69 251 PHE A N 1
ATOM 1995 C CA . PHE A 1 251 ? -19.899 3.241 15.979 1.00 85.69 251 PHE A CA 1
ATOM 1996 C C . PHE A 1 251 ? -19.829 3.466 14.467 1.00 85.69 251 PHE A C 1
ATOM 1998 O O . PHE A 1 251 ? -19.470 4.567 14.057 1.00 85.69 251 PHE A O 1
ATOM 2005 N N . PHE A 1 252 ? -20.164 2.470 13.643 1.00 85.56 252 PHE A N 1
ATOM 2006 C CA . PHE A 1 252 ? -20.034 2.553 12.184 1.00 85.56 252 PHE A CA 1
ATOM 2007 C C . PHE A 1 252 ? -21.362 2.592 11.430 1.00 85.56 252 PHE A C 1
ATOM 2009 O O . PHE A 1 252 ? -21.344 2.952 10.262 1.00 85.56 252 PHE A O 1
ATOM 2016 N N . ASN A 1 253 ? -22.518 2.330 12.054 1.00 82.81 253 ASN A N 1
ATOM 2017 C CA . ASN A 1 253 ? -23.823 2.362 11.370 1.00 82.81 253 ASN A CA 1
ATOM 2018 C C . ASN A 1 253 ? -24.384 3.787 11.153 1.00 82.81 253 ASN A C 1
ATOM 2020 O O . ASN A 1 253 ? -25.581 4.034 11.294 1.00 82.81 253 ASN A O 1
ATOM 2024 N N . HIS A 1 254 ? -23.518 4.756 10.860 1.00 81.62 254 HIS A N 1
ATOM 2025 C CA . HIS A 1 254 ? -23.915 6.126 10.557 1.00 81.62 254 HIS A CA 1
ATOM 2026 C C . HIS A 1 254 ? -23.978 6.328 9.042 1.00 81.62 254 HIS A C 1
ATOM 2028 O O . HIS A 1 254 ? -22.959 6.240 8.363 1.00 81.62 254 HIS A O 1
ATOM 2034 N N . GLU A 1 255 ? -25.154 6.678 8.511 1.00 78.50 255 GLU A N 1
ATOM 2035 C CA . GLU A 1 255 ? -25.361 6.937 7.073 1.00 78.50 255 GLU A CA 1
ATOM 2036 C C . GLU A 1 255 ? -24.395 7.989 6.505 1.00 78.50 255 GLU A C 1
ATOM 2038 O O . GLU A 1 255 ? -24.027 7.951 5.334 1.00 78.50 255 GLU A O 1
ATOM 2043 N N . THR A 1 256 ? -23.929 8.920 7.341 1.00 82.25 256 THR A N 1
ATOM 2044 C CA . THR A 1 256 ? -22.991 9.974 6.941 1.00 82.25 256 THR A CA 1
ATOM 2045 C C . THR A 1 256 ? -21.594 9.466 6.601 1.00 82.25 256 THR A C 1
ATOM 2047 O O . THR A 1 256 ? -20.885 10.149 5.863 1.00 82.25 256 THR A O 1
ATOM 2050 N N . PHE A 1 257 ? -21.212 8.271 7.061 1.00 83.06 257 PHE A N 1
ATOM 2051 C CA . PHE A 1 257 ? -19.934 7.641 6.721 1.00 83.06 257 PHE A CA 1
ATOM 2052 C C . PHE A 1 257 ? -19.910 7.032 5.328 1.00 83.06 257 PHE A C 1
ATOM 2054 O O . PHE A 1 257 ? -18.829 6.816 4.776 1.00 83.06 257 PHE A O 1
ATOM 2061 N N . TYR A 1 258 ? -21.073 6.765 4.746 1.00 85.44 258 TYR A N 1
ATOM 2062 C CA . TYR A 1 258 ? -21.173 6.061 3.481 1.00 85.44 258 TYR A CA 1
ATOM 2063 C C . TYR A 1 258 ? -21.679 6.986 2.382 1.00 85.44 258 TYR A C 1
ATOM 2065 O O . TYR A 1 258 ? -22.362 7.992 2.608 1.00 85.44 258 TYR A O 1
ATOM 2073 N N . SER A 1 259 ? -21.283 6.672 1.155 1.00 80.06 259 SER A N 1
ATOM 2074 C CA . SER A 1 259 ? -21.866 7.305 -0.020 1.00 80.06 259 SER A CA 1
ATOM 2075 C C . SER A 1 259 ? -23.376 7.048 -0.060 1.00 80.06 259 SER A C 1
ATOM 2077 O O . SER A 1 259 ? -23.835 5.963 0.291 1.00 80.06 259 SER A O 1
ATOM 2079 N N . SER A 1 260 ? -24.152 8.025 -0.534 1.00 69.94 260 SER A N 1
ATOM 2080 C CA . SER A 1 260 ? -25.622 7.940 -0.613 1.00 69.94 260 SER A CA 1
ATOM 2081 C C . SER A 1 260 ? -26.130 6.794 -1.492 1.00 69.94 260 SER A C 1
ATOM 2083 O O . SER A 1 260 ? -27.296 6.435 -1.419 1.00 69.94 260 SER A O 1
ATOM 2085 N N . PHE A 1 261 ? -25.259 6.227 -2.329 1.00 61.72 261 PHE A N 1
ATOM 2086 C CA . PHE A 1 261 ? -25.552 5.067 -3.171 1.00 61.72 261 PHE A CA 1
ATOM 2087 C C . PHE A 1 261 ? -25.630 3.739 -2.400 1.00 61.72 261 PHE A C 1
ATOM 2089 O O . PHE A 1 261 ? -26.067 2.749 -2.968 1.00 61.72 261 PHE A O 1
ATOM 2096 N N . ILE A 1 262 ? -25.185 3.702 -1.140 1.00 59.88 262 ILE A N 1
ATOM 2097 C CA . ILE A 1 262 ? -25.164 2.488 -0.301 1.00 59.88 262 ILE A CA 1
ATOM 2098 C C . ILE A 1 262 ? -26.303 2.506 0.727 1.00 59.88 262 ILE A C 1
ATOM 2100 O O . ILE A 1 262 ? -26.688 1.466 1.245 1.00 59.88 262 ILE A O 1
ATOM 2104 N N . SER A 1 263 ? -26.855 3.685 1.026 1.00 48.97 263 SER A N 1
ATOM 2105 C CA . SER A 1 263 ? -27.889 3.896 2.047 1.00 48.97 263 SER A CA 1
ATOM 2106 C C . SER A 1 263 ? -29.327 3.650 1.556 1.00 48.97 263 SER A C 1
ATOM 2108 O O . SER A 1 263 ? -30.257 4.185 2.156 1.00 48.97 263 SER A O 1
ATOM 2110 N N . SER A 1 264 ? -29.523 2.908 0.461 1.00 36.09 264 SER A N 1
ATOM 2111 C CA . SER A 1 264 ? -30.841 2.592 -0.120 1.00 36.09 264 SER A CA 1
ATOM 2112 C C . SER A 1 264 ? -31.092 1.095 -0.185 1.00 36.09 264 SER A C 1
ATOM 2114 O O . SER A 1 264 ? -30.227 0.417 -0.785 1.00 36.09 264 SER A O 1
#

Mean predicted aligned error: 6.21 Å

Radius 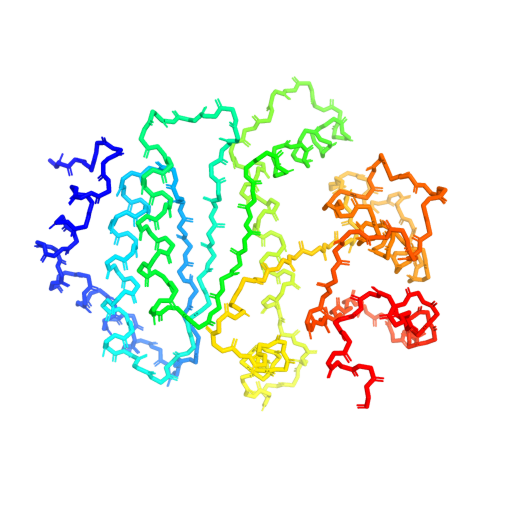of gyration: 20.09 Å; Cα contacts (8 Å, |Δi|>4): 346; chains: 1; bounding box: 56×44×52 Å

Nearest PDB structures (foldseek):
  8qv3-assembly1_c  TM=8.575E-01  e=1.630E-10  Saccharomyces cerevisiae
  8qv2-assembly1_m  TM=8.704E-01  e=4.986E-10  Saccharomyces cerevisiae
  8qv2-assembly1_a  TM=8.627E-01  e=2.460E-10  Saccharomyces cerevisiae
  8qv3-assembly1_d  TM=8.489E-01  e=1.618E-09  Saccharomyces cerevisiae
  5flz-assembly1_D  TM=8.282E-01  e=1.716E-09  Saccharomyces cerevisiae

Solvent-accessible surface area (backbone atoms only — not comparable to full-atom values): 15552 Å² total; per-residue (Å²): 136,88,72,31,80,52,31,26,70,50,8,31,53,53,29,65,77,38,41,69,62,52,50,52,54,49,50,54,55,54,76,75,42,97,72,78,64,68,48,71,53,75,36,36,23,37,40,3,45,38,9,16,22,40,34,43,50,47,42,53,48,32,72,77,39,74,85,41,44,32,46,31,37,38,36,40,56,43,92,88,62,86,47,98,52,20,67,59,18,32,53,55,26,50,60,50,39,62,73,47,36,67,31,32,41,61,42,48,45,58,58,36,49,53,52,28,44,53,37,38,62,71,63,75,50,96,65,83,76,52,71,65,52,28,49,50,50,54,46,53,55,51,49,71,65,68,56,79,91,62,94,56,97,76,73,75,62,62,67,60,57,54,49,58,70,45,40,88,44,88,87,58,33,77,41,79,80,75,75,76,86,89,74,31,83,81,52,53,86,80,58,83,88,51,69,64,59,54,52,52,44,53,44,46,18,56,52,66,73,42,76,51,88,63,91,67,67,84,85,67,52,67,86,72,39,92,64,60,41,90,48,85,85,86,86,87,86,73,94,68,89,71,86,53,65,66,50,49,50,71,64,63,72,48,71,58,48,38,40,80,86,70,76,113

Sequence (264 aa):
RLGSGNNWACGYRNGSLAEENILNSLRWQLEHADRVDTILPILSLAGGTGSGLGAYVVECVRDELPRSFLLTTIVVPYTSGEVVVQNYNSLLTLSHLYHSADALFVFENDILQQYAKKLVSYSGIDRSTNIHDMNNILTRHSCSFLQPISNKPQSICEINYLLESILPHSFYKLLTLRCVPQLSDQALDFSTYKWSSLIKSLSQMYINNSYLDEGLNWSLKPNQTRTKSIGNLFLARSYDKEDIDKDLKQFFNHETFYSSFISS

Foldseek 3Di:
DDDQAQAQVSQQVVLVVCVVVLVVVVVVVVVVDPDAAEDEAEAEQRGNNRQNVVLNSLQSCCVVCVRHAYEYEYEQEDPVDDDPCSVVSNVVSCVSCLVRHQAYEYDYPVQLLVLLVVQCVQVVDPDHRDVVSSVVVVVVQVVLLPDDPDPDPPDPPPPVVVQCQQDVDSNPRYDYTADDDSYHPVCVVVDDDDLLVRLQLRLQCLQQVHSDSPPGDPVGDLQNRPDAGAGDDDDDDDPDPDDCVVSCCVRPVDPSNHDPVVVD